Protein AF-A0A2I1HX73-F1 (afdb_monomer)

Foldseek 3Di:
DVQQLVLLVADQVDFDQWDWDDDPQAKIWIWGQPQQKIKIWIWGDDPNDTDTLAIDIFGHPPNVDRQTWGDKDDDPQQWIWTDTQFWIWIWHQDPVVSYIATLDIATDRDDPVCSVVVSVQRVDPDHDAHALVRVSGVSNLVRLLVDPVSCVRHVVRSCVNCVVVVVVVSNVSSVVD

pLDDT: mean 88.73, std 8.49, range [56.19, 97.19]

Radius of gyration: 16.31 Å; Cα contacts (8 Å, |Δi|>4): 331; chains: 1; bounding box: 46×31×43 Å

Nearest PDB structures (foldseek):
  8c7g-assembly1_A  TM=6.620E-01  e=3.215E-01  Drosophila melanogaster
  8wqr-assembly1_A  TM=3.685E-01  e=5.038E-01  Homo sapiens
  1p6p-assembly1_A  TM=3.443E-01  e=1.169E+00  Rhinella arenarum
  2qo4-assembly1_A  TM=3.501E-01  e=5.955E+00  Danio rerio
  2qo6-assembly1_A  TM=3.487E-01  e=7.047E+00  Danio rerio

Mean predicted aligned error: 5.06 Å

Structure (mmCIF, N/CA/C/O backbone):
data_AF-A0A2I1HX73-F1
#
_entry.id   AF-A0A2I1HX73-F1
#
loop_
_atom_site.group_PDB
_atom_site.id
_atom_site.type_symbol
_atom_site.label_atom_id
_atom_site.label_alt_id
_atom_site.label_comp_id
_atom_site.label_asym_id
_atom_site.label_entity_id
_atom_site.label_seq_id
_atom_site.pdbx_PDB_ins_code
_atom_site.Cartn_x
_atom_site.Cartn_y
_atom_site.Cartn_z
_atom_site.occupancy
_atom_site.B_iso_or_equiv
_atom_site.auth_seq_id
_atom_site.auth_comp_id
_atom_site.auth_asym_id
_atom_site.auth_atom_id
_atom_site.pdbx_PDB_model_num
ATOM 1 N N . MET A 1 1 ? -0.286 16.317 -0.690 1.00 56.19 1 MET A N 1
ATOM 2 C CA . MET A 1 1 ? 1.116 16.770 -0.617 1.00 56.19 1 MET A CA 1
ATOM 3 C C . MET A 1 1 ? 1.580 16.808 0.823 1.00 56.19 1 MET A C 1
ATOM 5 O O . MET A 1 1 ? 2.422 16.001 1.194 1.00 56.19 1 MET A O 1
ATOM 9 N N . ASP A 1 2 ? 0.948 17.646 1.642 1.00 71.44 2 ASP A N 1
ATOM 10 C CA . ASP A 1 2 ? 1.404 17.900 3.011 1.00 71.44 2 ASP A CA 1
ATOM 11 C C . ASP A 1 2 ? 1.396 16.642 3.884 1.00 71.44 2 ASP A C 1
ATOM 13 O O . ASP A 1 2 ? 2.390 16.360 4.544 1.00 71.44 2 ASP A O 1
ATOM 17 N N . THR A 1 3 ? 0.360 15.800 3.789 1.00 78.69 3 THR A N 1
ATOM 18 C CA . THR A 1 3 ? 0.279 14.541 4.551 1.00 78.69 3 THR A CA 1
ATOM 19 C C . THR A 1 3 ? 1.482 13.624 4.316 1.00 78.69 3 THR A C 1
ATOM 21 O O . THR A 1 3 ? 2.057 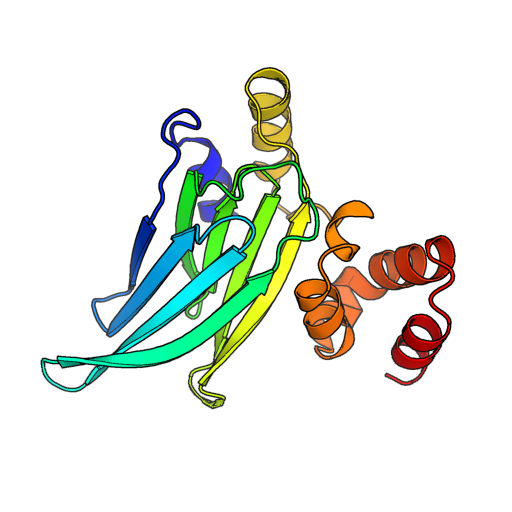13.091 5.262 1.00 78.69 3 THR A O 1
ATOM 24 N N . VAL A 1 4 ? 1.917 13.466 3.062 1.00 80.69 4 VAL A N 1
ATOM 25 C CA . VAL A 1 4 ? 3.043 12.585 2.726 1.00 80.69 4 VAL A CA 1
ATOM 26 C C . VAL A 1 4 ? 4.353 13.145 3.278 1.00 80.69 4 VAL A C 1
ATOM 28 O O . VAL A 1 4 ? 5.108 12.409 3.903 1.00 80.69 4 VAL A O 1
ATOM 31 N N . SER A 1 5 ? 4.584 14.451 3.135 1.00 82.25 5 SER A N 1
ATOM 32 C CA . SER A 1 5 ? 5.762 15.124 3.697 1.00 82.25 5 SER A CA 1
ATOM 33 C C . SER A 1 5 ? 5.798 15.042 5.233 1.00 82.25 5 SER A C 1
ATOM 35 O O . SER A 1 5 ? 6.851 14.785 5.822 1.00 82.25 5 SER A O 1
ATOM 37 N N . THR A 1 6 ? 4.644 15.156 5.904 1.00 84.75 6 THR A N 1
ATOM 38 C CA . THR A 1 6 ? 4.565 15.059 7.375 1.00 84.75 6 THR A CA 1
ATOM 39 C C . THR A 1 6 ? 4.925 13.675 7.921 1.00 84.75 6 THR A C 1
ATOM 41 O O . THR A 1 6 ? 5.456 13.584 9.027 1.00 84.75 6 THR A O 1
ATOM 44 N N . LEU A 1 7 ? 4.745 12.593 7.149 1.00 84.75 7 LEU A N 1
ATOM 45 C CA . LEU A 1 7 ? 5.207 11.257 7.560 1.00 84.75 7 LEU A CA 1
ATOM 46 C C . LEU A 1 7 ? 6.727 11.213 7.767 1.00 84.75 7 LEU A C 1
ATOM 48 O O . LEU A 1 7 ? 7.198 10.555 8.691 1.00 84.75 7 LEU A O 1
ATOM 52 N N . PHE A 1 8 ? 7.490 11.962 6.964 1.00 80.94 8 PHE A N 1
ATOM 53 C CA . PHE A 1 8 ? 8.951 12.067 7.076 1.00 80.94 8 PHE A CA 1
ATOM 54 C C . PHE A 1 8 ? 9.417 12.999 8.208 1.00 80.94 8 PHE A C 1
ATOM 56 O O . PHE A 1 8 ? 10.616 13.239 8.373 1.00 80.94 8 PHE A O 1
ATOM 63 N N . GLN A 1 9 ? 8.495 13.551 8.997 1.00 77.31 9 GLN A N 1
ATOM 64 C CA . GLN A 1 9 ? 8.822 14.234 10.250 1.00 77.31 9 GLN A CA 1
ATOM 65 C C . GLN A 1 9 ? 8.799 13.272 11.447 1.00 77.31 9 GLN A C 1
ATOM 67 O O . GLN A 1 9 ? 9.308 13.618 12.511 1.00 77.31 9 GLN A O 1
ATOM 72 N N . GLN A 1 10 ? 8.238 12.068 11.287 1.00 71.56 10 GLN A N 1
ATOM 73 C CA . GLN A 1 10 ? 8.170 11.073 12.353 1.00 71.56 10 GLN A CA 1
ATOM 74 C C . GLN A 1 10 ? 9.504 10.338 12.535 1.00 71.56 10 GLN A C 1
ATOM 76 O O . GLN A 1 10 ? 10.304 10.195 11.611 1.00 71.56 10 GLN A O 1
ATOM 81 N N . ASN A 1 11 ? 9.739 9.863 13.758 1.00 66.44 11 ASN A N 1
ATOM 82 C CA . ASN A 1 11 ? 10.956 9.146 14.109 1.00 66.44 11 ASN A CA 1
ATOM 83 C C . ASN A 1 11 ? 11.011 7.769 13.414 1.00 66.44 11 ASN A C 1
ATOM 85 O O . ASN A 1 11 ? 10.195 6.896 13.707 1.00 66.44 11 ASN A O 1
ATOM 89 N N . ILE A 1 12 ? 12.008 7.567 12.546 1.00 69.44 12 ILE A N 1
ATOM 90 C CA . ILE A 1 12 ? 12.246 6.307 11.821 1.00 69.44 12 ILE A CA 1
ATOM 91 C C . ILE A 1 12 ? 12.75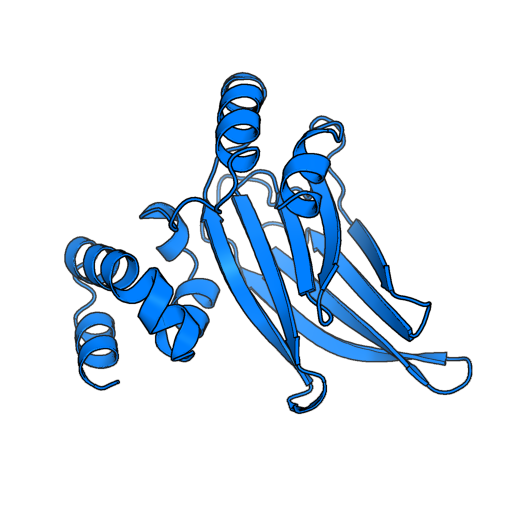2 5.155 12.694 1.00 69.44 12 ILE A C 1
ATOM 93 O O . ILE A 1 12 ? 12.686 4.009 12.267 1.00 69.44 12 ILE A O 1
ATOM 97 N N . TYR A 1 13 ? 13.245 5.435 13.903 1.00 66.00 13 TYR A N 1
ATOM 98 C CA . TYR A 1 13 ? 13.809 4.419 14.798 1.00 66.00 13 TYR A CA 1
ATOM 99 C C . TYR A 1 13 ? 12.741 3.608 15.545 1.00 66.00 13 TYR A C 1
ATOM 101 O O . TYR A 1 13 ? 13.043 2.574 16.137 1.00 66.00 13 TYR A O 1
ATOM 109 N N . GLY A 1 14 ? 11.487 4.065 15.533 1.00 69.19 14 GLY A N 1
ATOM 110 C CA . GLY A 1 14 ? 10.372 3.373 16.168 1.00 69.19 14 GLY A CA 1
ATOM 111 C C . GLY A 1 14 ? 9.640 2.470 15.186 1.00 69.19 14 GLY A C 1
ATOM 112 O O . GLY A 1 14 ? 8.541 2.826 14.764 1.00 69.19 14 GLY A O 1
ATOM 113 N N . HIS A 1 15 ? 10.221 1.322 14.831 1.00 77.50 15 HIS A N 1
ATOM 114 C CA . HIS A 1 15 ? 9.503 0.294 14.074 1.00 77.50 15 HIS A CA 1
ATOM 115 C C . HIS A 1 15 ? 8.280 -0.179 14.866 1.00 77.50 15 HIS A C 1
ATOM 117 O O . HIS A 1 15 ? 8.365 -0.515 16.051 1.00 77.50 15 HIS A O 1
ATOM 123 N N . LYS A 1 16 ? 7.119 -0.193 14.215 1.00 86.75 16 LYS A N 1
ATOM 124 C CA . LYS A 1 16 ? 5.839 -0.552 14.825 1.00 86.75 16 LYS A CA 1
ATOM 125 C C . LYS A 1 16 ? 5.320 -1.827 14.184 1.00 86.75 16 LYS A C 1
ATOM 127 O O . LYS A 1 16 ? 5.156 -1.907 12.975 1.00 86.75 16 LYS A O 1
ATOM 132 N N . LYS A 1 17 ? 4.931 -2.791 15.019 1.00 88.25 17 LYS A N 1
ATOM 133 C CA . LYS A 1 17 ? 4.212 -3.993 14.558 1.00 88.25 17 LYS A CA 1
ATOM 134 C C . LYS A 1 17 ? 2.765 -3.704 14.162 1.00 88.25 17 LYS A C 1
ATOM 136 O O . LYS A 1 17 ? 2.124 -4.503 13.488 1.00 88.25 17 LYS A O 1
ATOM 141 N N . LYS A 1 18 ? 2.218 -2.581 14.638 1.00 92.69 18 LYS A N 1
ATOM 142 C CA . LYS A 1 18 ? 0.831 -2.194 14.413 1.00 92.69 18 LYS A CA 1
ATOM 143 C C . LYS A 1 18 ? 0.677 -0.682 14.370 1.00 92.69 18 LYS A C 1
ATOM 145 O O . LYS A 1 18 ? 1.186 0.020 15.242 1.00 92.69 18 LYS A O 1
ATOM 150 N N . LEU A 1 19 ? -0.118 -0.214 13.419 1.00 93.19 19 LEU A N 1
ATOM 151 C CA . LEU A 1 19 ? -0.610 1.158 13.346 1.00 93.19 19 LEU A CA 1
ATOM 152 C C . LEU A 1 19 ? -2.140 1.170 13.371 1.00 93.19 19 LEU A C 1
ATOM 154 O O . LEU A 1 19 ? -2.806 0.179 13.050 1.00 93.19 19 LEU A O 1
ATOM 158 N N . THR A 1 20 ? -2.725 2.272 13.826 1.00 93.62 20 THR A N 1
ATOM 159 C CA . THR A 1 20 ? -4.177 2.462 13.831 1.00 93.62 20 THR A CA 1
ATOM 160 C C . THR A 1 20 ? -4.485 3.913 13.532 1.00 93.62 20 THR A C 1
ATOM 162 O O . THR A 1 20 ? -4.009 4.790 14.239 1.00 93.62 20 THR A O 1
ATOM 165 N N . GLU A 1 21 ? -5.311 4.131 12.517 1.00 91.25 21 GLU A N 1
ATOM 166 C CA . GLU A 1 21 ? -5.765 5.453 12.102 1.00 91.25 21 GLU A CA 1
ATOM 167 C C . GLU A 1 21 ? -7.288 5.461 12.040 1.00 91.25 21 GLU A C 1
ATOM 169 O O . GLU A 1 21 ? -7.907 4.450 11.694 1.00 91.25 21 GLU A O 1
ATOM 174 N N . SER A 1 22 ? -7.914 6.590 12.349 1.00 88.50 22 SER A N 1
ATOM 175 C CA . SER A 1 22 ? -9.367 6.729 12.252 1.00 88.50 22 SER A CA 1
ATOM 176 C C . SER A 1 22 ? -9.772 8.108 11.770 1.00 88.50 22 SER A C 1
ATOM 178 O O . SER A 1 22 ? -9.214 9.102 12.227 1.00 88.50 22 SER A O 1
ATOM 180 N N . ILE A 1 23 ? -10.783 8.157 10.906 1.00 83.25 23 ILE A N 1
ATOM 181 C CA . ILE A 1 23 ? -11.386 9.398 10.419 1.00 83.25 23 ILE A CA 1
ATOM 182 C C . ILE A 1 23 ? -12.769 9.559 11.037 1.00 83.25 23 ILE A C 1
ATOM 184 O O . ILE A 1 23 ? -13.582 8.631 10.994 1.00 83.25 23 ILE A O 1
ATOM 188 N N . GLU A 1 24 ? -12.993 10.708 11.682 1.00 80.62 24 GLU A N 1
ATOM 189 C CA . GLU A 1 24 ? -14.285 11.131 12.256 1.00 80.62 24 GLU A CA 1
ATOM 190 C C . GLU A 1 24 ? -14.971 10.085 13.159 1.00 80.62 24 GLU A C 1
ATOM 192 O O . GLU A 1 24 ? -16.174 10.126 13.394 1.00 80.62 24 GLU A O 1
ATOM 197 N N . ASN A 1 25 ? -14.215 9.110 13.676 1.00 76.69 25 ASN A N 1
ATOM 198 C CA . ASN A 1 25 ? -14.736 7.925 14.361 1.00 76.69 25 ASN A CA 1
ATOM 199 C C . ASN A 1 25 ? -15.738 7.077 13.544 1.00 76.69 25 ASN A C 1
ATOM 201 O O . ASN A 1 25 ? -16.458 6.267 14.134 1.00 76.69 25 ASN A O 1
ATOM 205 N N . LEU A 1 26 ? -15.766 7.208 12.213 1.00 87.19 26 LEU A N 1
ATOM 206 C CA . LEU A 1 26 ? -16.636 6.441 11.311 1.00 87.19 26 LEU A CA 1
ATOM 207 C C . LEU A 1 26 ? -15.910 5.258 10.674 1.00 87.19 26 LEU A C 1
ATOM 209 O O . LEU A 1 26 ? -16.443 4.146 10.632 1.00 87.19 26 LEU A O 1
ATOM 213 N N . ILE A 1 27 ? -14.680 5.489 10.213 1.00 91.06 27 ILE A N 1
ATOM 214 C CA . ILE A 1 27 ? -13.821 4.474 9.601 1.00 91.06 27 ILE A CA 1
ATOM 215 C C . ILE A 1 27 ? -12.516 4.394 10.380 1.00 91.06 27 ILE A C 1
ATOM 217 O O . ILE A 1 27 ? -11.958 5.401 10.814 1.00 91.06 27 ILE A O 1
ATOM 221 N N . LYS A 1 28 ? -12.039 3.167 10.569 1.00 94.00 28 LYS A N 1
ATOM 222 C CA . LYS A 1 28 ? -10.810 2.862 11.289 1.00 94.00 28 LYS A CA 1
ATOM 223 C C . LYS A 1 28 ? -9.982 1.863 10.507 1.00 94.00 28 LYS A C 1
ATOM 225 O O . LYS A 1 28 ? -10.441 0.759 10.218 1.00 94.00 28 LYS A O 1
ATOM 230 N N . TRP A 1 29 ? -8.740 2.227 10.257 1.00 96.00 29 TRP A N 1
ATOM 231 C CA . TRP A 1 29 ? -7.727 1.364 9.688 1.00 96.00 29 TRP A CA 1
ATOM 232 C C . TRP A 1 29 ? -6.892 0.746 10.796 1.00 96.00 29 TRP A C 1
ATOM 234 O O . TRP A 1 29 ? -6.494 1.419 11.746 1.00 96.00 29 TRP A O 1
ATOM 244 N N . LYS A 1 30 ? -6.606 -0.544 10.667 1.00 96.38 30 LYS A N 1
ATOM 245 C CA . LYS A 1 30 ? -5.555 -1.215 11.425 1.00 96.38 30 LYS A CA 1
ATOM 246 C C . LYS A 1 30 ? -4.575 -1.823 10.440 1.00 96.38 30 LYS A C 1
ATOM 248 O O . LYS A 1 30 ? -4.984 -2.546 9.533 1.00 96.38 30 LYS A O 1
ATOM 253 N N . ILE A 1 31 ? -3.304 -1.515 10.632 1.00 95.31 31 ILE A N 1
ATOM 254 C CA . ILE A 1 31 ? -2.209 -1.994 9.796 1.00 95.31 31 ILE A CA 1
ATOM 255 C C . ILE A 1 31 ? -1.339 -2.865 10.685 1.00 95.31 31 ILE A C 1
ATOM 257 O O . ILE A 1 31 ? -1.029 -2.463 11.808 1.00 95.31 31 ILE A O 1
ATOM 261 N N . TYR A 1 32 ? -0.968 -4.034 10.190 1.00 92.88 32 TYR A N 1
ATOM 262 C CA . TYR A 1 32 ? -0.140 -4.996 10.895 1.00 92.88 32 TYR A CA 1
ATOM 263 C C . TYR A 1 32 ? 1.049 -5.367 10.021 1.00 92.88 32 TYR A C 1
ATOM 265 O O . TYR A 1 32 ? 0.875 -5.646 8.832 1.00 92.88 32 TYR A O 1
ATOM 273 N N . ASP A 1 33 ? 2.228 -5.374 10.629 1.00 88.06 33 ASP A N 1
ATOM 274 C CA . ASP A 1 33 ? 3.382 -6.086 10.097 1.00 88.06 33 ASP A CA 1
ATOM 275 C C . ASP A 1 33 ? 3.311 -7.530 10.604 1.00 88.06 33 ASP A C 1
ATOM 277 O O . ASP A 1 33 ? 3.467 -7.797 11.798 1.00 88.06 33 ASP A O 1
ATOM 281 N N . ASP A 1 34 ? 2.999 -8.445 9.687 1.00 82.56 34 ASP A N 1
ATOM 282 C CA . ASP A 1 34 ? 2.838 -9.876 9.934 1.00 82.56 34 ASP A CA 1
ATOM 283 C C . ASP A 1 34 ? 3.969 -10.667 9.248 1.00 82.56 34 ASP A C 1
ATOM 285 O O . ASP A 1 34 ? 3.694 -11.609 8.507 1.00 82.56 34 ASP A O 1
ATOM 289 N N . HIS A 1 35 ? 5.231 -10.280 9.479 1.00 77.56 35 HIS A N 1
ATOM 290 C CA . HIS A 1 35 ? 6.443 -10.963 8.993 1.00 77.56 35 HIS A CA 1
ATOM 291 C C . HIS A 1 35 ? 6.446 -11.233 7.475 1.00 77.56 35 HIS A C 1
ATOM 293 O O . HIS A 1 35 ? 5.919 -12.233 6.987 1.00 77.56 35 HIS A O 1
ATOM 299 N N . HIS A 1 36 ? 7.102 -10.348 6.716 1.00 80.12 36 HIS A N 1
ATOM 300 C CA . HIS A 1 36 ? 7.110 -10.336 5.239 1.00 80.12 36 HIS A CA 1
ATOM 301 C C . HIS A 1 36 ? 5.732 -10.094 4.608 1.00 80.12 36 HIS A C 1
ATOM 303 O O . HIS A 1 36 ? 5.542 -10.296 3.405 1.00 80.12 36 HIS A O 1
ATOM 309 N N . LYS A 1 37 ? 4.752 -9.668 5.407 1.00 87.00 37 LYS A N 1
ATOM 310 C CA . LYS A 1 37 ? 3.403 -9.353 4.950 1.00 87.00 37 LYS A CA 1
ATOM 311 C C . LYS A 1 37 ? 2.910 -8.098 5.635 1.00 87.00 37 LYS A C 1
ATOM 313 O O . LYS A 1 37 ? 3.090 -7.931 6.838 1.00 87.00 37 LYS A O 1
ATOM 318 N N . ILE A 1 38 ? 2.211 -7.265 4.878 1.00 89.81 38 ILE A N 1
ATOM 319 C CA . ILE A 1 38 ? 1.428 -6.168 5.435 1.00 89.81 38 ILE A CA 1
ATOM 320 C C . ILE A 1 38 ? -0.033 -6.578 5.383 1.00 89.81 38 ILE A C 1
ATOM 322 O O . ILE A 1 38 ? -0.569 -6.867 4.310 1.00 89.81 38 ILE A O 1
ATOM 326 N N . ARG A 1 39 ? -0.698 -6.579 6.537 1.00 94.38 39 ARG A N 1
ATOM 327 C CA . ARG A 1 39 ? -2.143 -6.787 6.621 1.00 94.38 39 ARG A CA 1
ATOM 328 C C . ARG A 1 39 ? -2.839 -5.480 6.956 1.00 94.38 39 ARG A C 1
ATOM 330 O O . ARG A 1 39 ? -2.544 -4.828 7.954 1.00 94.38 39 ARG A O 1
ATOM 337 N N . LEU A 1 40 ? -3.818 -5.140 6.135 1.00 95.75 40 LEU A N 1
ATOM 338 C CA . LEU A 1 40 ? -4.673 -3.972 6.266 1.00 95.75 40 LEU A CA 1
ATOM 339 C C . LEU A 1 40 ? -6.073 -4.439 6.615 1.00 95.75 40 LEU A C 1
ATOM 341 O O . LEU A 1 40 ? -6.623 -5.307 5.941 1.00 95.75 40 LEU A O 1
ATOM 345 N N . GLN A 1 41 ? -6.659 -3.851 7.647 1.00 97.19 41 GLN A N 1
ATOM 346 C CA . GLN A 1 41 ? -8.040 -4.091 8.033 1.00 97.19 41 GLN A CA 1
ATOM 347 C C . GLN A 1 41 ? -8.781 -2.769 8.151 1.00 97.19 41 GLN A C 1
ATOM 349 O O . GLN A 1 41 ? -8.347 -1.873 8.876 1.00 97.19 41 GLN A O 1
ATOM 354 N N . VAL A 1 42 ? -9.928 -2.683 7.485 1.00 96.38 42 VAL A N 1
ATOM 355 C CA . VAL A 1 42 ? -10.823 -1.530 7.565 1.00 96.38 42 VAL A CA 1
ATOM 356 C C . VAL A 1 42 ? -12.050 -1.911 8.373 1.00 96.38 42 VAL A C 1
ATOM 358 O O . VAL A 1 42 ? -12.753 -2.871 8.054 1.00 96.38 42 VAL A O 1
ATOM 361 N N . PHE A 1 43 ? -12.315 -1.137 9.415 1.00 95.25 43 PHE A N 1
ATOM 362 C CA . PHE A 1 43 ? -13.491 -1.249 10.260 1.00 95.25 43 PHE A CA 1
ATOM 363 C C . PHE A 1 43 ? -14.391 -0.042 10.032 1.00 95.25 43 PHE A C 1
ATOM 365 O O . PHE A 1 43 ? -13.905 1.087 9.966 1.00 95.25 43 PHE A O 1
ATOM 372 N N . LYS A 1 44 ? -15.701 -0.274 9.995 1.00 92.81 44 LYS A N 1
ATOM 373 C CA . LYS A 1 44 ? -16.714 0.783 9.977 1.00 92.81 44 LYS A CA 1
ATOM 374 C C . LYS A 1 44 ? -17.523 0.728 11.261 1.00 92.81 44 LYS A C 1
ATOM 376 O O . LYS A 1 44 ? -17.837 -0.358 11.759 1.00 92.81 44 LYS A O 1
ATOM 381 N N . LYS A 1 45 ? -17.836 1.897 11.806 1.00 91.81 45 LYS A N 1
ATOM 382 C CA . LYS A 1 45 ? -18.719 2.016 12.959 1.00 91.81 45 LYS A CA 1
ATOM 383 C C . LYS A 1 45 ? -20.164 1.864 12.488 1.00 91.81 45 LYS A C 1
ATOM 385 O O . LYS A 1 45 ? -20.629 2.624 11.645 1.00 91.81 45 LYS A O 1
ATOM 390 N N . ILE A 1 46 ? -20.851 0.847 12.995 1.00 89.25 46 ILE A N 1
ATOM 391 C CA . ILE A 1 46 ? -22.270 0.591 12.740 1.00 89.25 46 ILE A CA 1
ATOM 392 C C . ILE A 1 46 ? -22.956 0.647 14.100 1.00 89.25 46 ILE A C 1
ATOM 394 O O . ILE A 1 46 ? -22.682 -0.180 14.971 1.00 89.25 46 ILE A O 1
ATOM 398 N N . ASN A 1 47 ? -23.814 1.651 14.290 1.00 88.75 47 ASN A N 1
ATOM 399 C CA . ASN A 1 47 ? -24.339 2.050 15.596 1.00 88.75 47 ASN A CA 1
ATOM 400 C C . ASN A 1 47 ? -23.187 2.382 16.568 1.00 88.75 47 ASN A C 1
ATOM 402 O O . ASN A 1 47 ? -22.446 3.345 16.364 1.00 88.75 47 ASN A O 1
ATOM 406 N N . THR A 1 48 ? -23.004 1.575 17.610 1.00 87.44 48 THR A N 1
ATOM 407 C CA . THR A 1 48 ? -21.944 1.723 18.617 1.00 87.44 48 THR A CA 1
ATOM 408 C C . THR A 1 48 ? -20.779 0.751 18.414 1.00 87.44 48 THR A C 1
ATOM 410 O O . THR A 1 48 ? -19.743 0.906 19.062 1.00 87.44 48 THR A O 1
ATOM 413 N N . GLU A 1 49 ? -20.895 -0.204 17.488 1.00 92.88 49 GLU A N 1
ATOM 414 C CA . GLU A 1 49 ? -19.936 -1.295 17.312 1.00 92.88 49 GLU A CA 1
ATOM 415 C C . GLU A 1 49 ? -19.052 -1.114 16.076 1.00 92.88 49 GLU A C 1
ATOM 417 O O . GLU A 1 49 ? -19.481 -0.658 15.015 1.00 92.88 49 GLU A O 1
ATOM 422 N N . TRP A 1 50 ? -17.791 -1.527 16.197 1.00 94.69 50 TRP A N 1
ATOM 423 C CA . TRP A 1 50 ? -16.859 -1.574 15.075 1.00 94.69 50 TRP A CA 1
ATOM 424 C C . TRP A 1 50 ? -16.952 -2.920 14.366 1.00 94.69 50 TRP A C 1
ATOM 426 O O . TRP A 1 50 ? -16.551 -3.936 14.932 1.00 94.69 50 TRP A O 1
ATOM 436 N N . LYS A 1 51 ? -17.392 -2.922 13.106 1.00 95.44 51 LYS A N 1
ATOM 437 C CA . LYS A 1 51 ? -17.453 -4.133 12.278 1.00 95.44 51 LYS A CA 1
ATOM 438 C C . LYS A 1 51 ? -16.338 -4.128 11.238 1.00 95.44 51 LYS A C 1
ATOM 440 O O . LYS A 1 51 ? -16.088 -3.102 10.608 1.00 95.44 51 LYS A O 1
ATOM 445 N N . LEU A 1 52 ? -15.653 -5.261 11.082 1.00 96.50 52 LEU A N 1
ATOM 446 C CA . LEU A 1 52 ? -14.659 -5.462 10.025 1.00 96.50 52 LEU A CA 1
ATOM 447 C C . LEU A 1 52 ? -15.377 -5.486 8.671 1.00 96.50 52 LEU A C 1
ATOM 449 O O . LEU A 1 52 ? -16.309 -6.265 8.493 1.00 96.50 52 LEU A O 1
ATOM 453 N N . ILE A 1 53 ? -14.950 -4.637 7.739 1.00 95.38 53 ILE A N 1
ATOM 454 C CA . ILE A 1 53 ? -15.563 -4.519 6.408 1.00 95.38 53 ILE A CA 1
ATOM 455 C C . ILE A 1 53 ? -14.668 -5.102 5.324 1.00 95.38 53 ILE A C 1
ATOM 457 O O . ILE A 1 53 ? -15.167 -5.729 4.396 1.00 95.38 53 ILE A O 1
ATOM 461 N N . SER A 1 54 ? -13.356 -4.895 5.433 1.00 96.44 54 SER A N 1
ATOM 462 C CA . SER A 1 54 ? -12.411 -5.345 4.418 1.00 96.44 54 SER A CA 1
ATOM 463 C C . SER A 1 54 ? -11.076 -5.723 5.037 1.00 96.44 54 SER A C 1
ATOM 465 O O . SER A 1 54 ? -10.661 -5.158 6.053 1.00 96.44 54 SER A O 1
ATOM 467 N N . THR A 1 55 ? -10.414 -6.696 4.420 1.00 96.88 55 THR A N 1
ATOM 468 C CA . THR A 1 55 ? -9.045 -7.096 4.741 1.00 96.88 55 THR A CA 1
ATOM 469 C C . THR A 1 55 ? -8.257 -7.219 3.448 1.00 96.88 55 THR A C 1
ATOM 471 O O . THR A 1 55 ? -8.731 -7.829 2.493 1.00 96.88 55 THR A O 1
ATOM 474 N N . ARG A 1 56 ? -7.041 -6.680 3.436 1.00 95.06 56 ARG A N 1
ATOM 475 C CA . ARG A 1 56 ? -6.055 -6.908 2.380 1.00 95.06 56 ARG A CA 1
ATOM 476 C C . ARG A 1 56 ? -4.773 -7.420 3.004 1.00 95.06 56 ARG A C 1
ATOM 478 O O . ARG A 1 56 ? -4.351 -6.924 4.044 1.00 95.06 56 ARG A O 1
ATOM 485 N N . ILE A 1 57 ? -4.175 -8.413 2.365 1.00 92.81 57 ILE A N 1
ATOM 486 C CA . ILE A 1 57 ? -2.873 -8.948 2.741 1.00 92.81 57 ILE A CA 1
ATOM 487 C C . ILE A 1 57 ? -1.968 -8.764 1.538 1.00 92.81 57 ILE A C 1
ATOM 489 O O . ILE A 1 57 ? -2.284 -9.226 0.444 1.00 92.81 57 ILE A O 1
ATOM 493 N N . GLU A 1 58 ? -0.860 -8.078 1.753 1.00 88.50 58 GLU A N 1
ATOM 494 C CA . GLU A 1 58 ? 0.145 -7.815 0.741 1.00 88.50 58 GLU A CA 1
ATOM 495 C C . GLU A 1 58 ? 1.407 -8.594 1.118 1.00 88.50 58 GLU A C 1
ATOM 497 O O . GLU A 1 58 ? 1.974 -8.377 2.190 1.00 88.50 58 GLU A O 1
ATOM 502 N N . ASN A 1 59 ? 1.821 -9.534 0.265 1.00 86.44 59 ASN A N 1
ATOM 503 C CA . ASN A 1 59 ? 3.043 -10.305 0.486 1.00 86.44 59 ASN A CA 1
ATOM 504 C C . ASN A 1 59 ? 4.228 -9.522 -0.077 1.00 86.44 59 ASN A C 1
ATOM 506 O O . ASN A 1 59 ? 4.260 -9.197 -1.265 1.00 86.44 59 ASN A O 1
ATOM 510 N N . GLN A 1 60 ? 5.211 -9.239 0.767 1.00 76.69 60 GLN A N 1
ATOM 511 C CA . GLN A 1 60 ? 6.387 -8.486 0.371 1.00 76.69 60 GLN A CA 1
ATOM 512 C C . GLN A 1 60 ? 7.337 -9.389 -0.440 1.00 76.69 60 GLN A C 1
ATOM 514 O O . GLN A 1 60 ? 7.743 -10.441 0.051 1.00 76.69 60 GLN A O 1
ATOM 519 N N . PRO A 1 61 ? 7.754 -8.992 -1.657 1.00 72.44 61 PRO A N 1
ATOM 520 C CA . PRO A 1 61 ? 8.665 -9.790 -2.483 1.00 72.44 61 PRO A CA 1
ATOM 521 C C . PRO A 1 61 ? 10.126 -9.703 -2.007 1.00 72.44 61 PRO A C 1
ATOM 523 O O . PRO A 1 61 ? 10.994 -10.416 -2.504 1.00 72.44 61 PRO A O 1
ATOM 526 N N . TYR A 1 62 ? 10.424 -8.805 -1.066 1.00 75.00 62 TYR A N 1
ATOM 527 C CA . TYR A 1 62 ? 11.777 -8.488 -0.622 1.00 75.00 62 TYR A CA 1
ATOM 528 C C . TYR A 1 62 ? 12.107 -9.282 0.655 1.00 75.00 62 TYR A C 1
ATOM 530 O O . TYR A 1 62 ? 12.096 -8.742 1.757 1.00 75.00 62 TYR A O 1
ATOM 538 N N . GLY A 1 63 ? 12.367 -10.585 0.495 1.00 61.31 63 GLY A N 1
ATOM 539 C CA . GLY A 1 63 ? 12.499 -11.571 1.583 1.00 61.31 63 GLY A CA 1
ATOM 540 C C . GLY A 1 63 ? 13.571 -11.305 2.652 1.00 61.31 63 GLY A C 1
ATOM 541 O O . GLY A 1 63 ? 13.560 -11.967 3.682 1.00 61.31 63 GLY A O 1
ATOM 542 N N . SER A 1 64 ? 14.464 -10.331 2.456 1.00 59.06 64 SER A N 1
ATOM 543 C CA . SER A 1 64 ? 15.519 -9.973 3.420 1.00 59.06 64 SER A CA 1
ATOM 544 C C . SER A 1 64 ? 15.188 -8.757 4.289 1.00 59.06 64 SER A C 1
ATOM 546 O O . SER A 1 64 ? 15.983 -8.398 5.154 1.00 59.06 64 SER A O 1
ATOM 548 N N . TYR A 1 65 ? 14.060 -8.089 4.046 1.00 61.50 65 TYR A N 1
ATOM 549 C CA . TYR A 1 65 ? 13.719 -6.838 4.716 1.00 61.50 65 TYR A CA 1
ATOM 550 C C . TYR A 1 65 ? 12.483 -7.045 5.579 1.00 61.50 65 TYR A C 1
ATOM 552 O O . TYR A 1 65 ? 11.442 -7.478 5.083 1.00 61.50 65 TYR A O 1
ATOM 560 N N . ASN A 1 66 ? 12.595 -6.724 6.866 1.00 63.19 66 ASN A N 1
ATOM 561 C CA . ASN A 1 66 ? 11.435 -6.657 7.741 1.00 63.19 66 ASN A CA 1
ATOM 562 C C . ASN A 1 66 ? 10.511 -5.568 7.193 1.00 63.19 66 ASN A C 1
ATOM 564 O O . ASN A 1 66 ? 10.965 -4.451 6.938 1.00 63.19 66 ASN A O 1
ATOM 568 N N . GLY A 1 67 ? 9.239 -5.892 6.973 1.00 64.88 67 GLY A N 1
ATOM 569 C CA . GLY A 1 67 ? 8.202 -4.979 6.485 1.00 64.88 67 GLY A CA 1
ATOM 570 C C . GLY A 1 67 ? 7.784 -3.940 7.525 1.00 64.88 67 GLY A C 1
ATOM 571 O O . GLY A 1 67 ? 6.605 -3.601 7.613 1.00 64.88 67 GLY A O 1
ATOM 572 N N . ASP A 1 68 ? 8.746 -3.465 8.317 1.00 84.25 68 ASP A N 1
ATOM 573 C CA . ASP A 1 68 ? 8.521 -2.678 9.511 1.00 84.25 68 ASP A CA 1
ATOM 574 C C . ASP A 1 68 ? 7.719 -1.422 9.174 1.00 84.25 68 ASP A C 1
ATOM 576 O O . ASP A 1 68 ? 8.088 -0.623 8.300 1.00 84.25 68 ASP A O 1
ATOM 580 N N . LEU A 1 69 ? 6.627 -1.218 9.908 1.00 89.88 69 LEU A N 1
ATOM 581 C CA . LEU A 1 69 ? 5.828 -0.010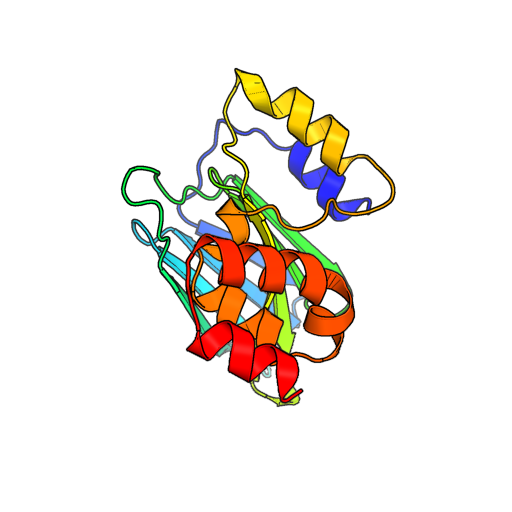 9.777 1.00 89.88 69 LEU A CA 1
ATOM 582 C C . LEU A 1 69 ? 6.532 1.130 10.508 1.00 89.88 69 LEU A C 1
ATOM 584 O O . LEU A 1 69 ? 6.898 1.002 11.676 1.00 89.88 69 LEU A O 1
ATOM 588 N N . ILE A 1 70 ? 6.676 2.268 9.841 1.00 89.81 70 ILE A N 1
ATOM 589 C CA . ILE A 1 70 ? 7.265 3.473 10.429 1.00 89.81 70 ILE A CA 1
ATOM 590 C C . ILE A 1 70 ? 6.131 4.402 10.873 1.00 89.81 70 ILE A C 1
ATOM 592 O O . ILE A 1 70 ? 5.988 4.758 12.051 1.00 89.81 70 ILE A O 1
ATOM 596 N N . ALA A 1 71 ? 5.271 4.756 9.921 1.00 91.75 71 ALA A N 1
ATOM 597 C CA . ALA A 1 71 ? 4.236 5.755 10.113 1.00 91.75 71 ALA A CA 1
ATOM 598 C C . ALA A 1 71 ? 3.040 5.509 9.192 1.00 91.75 71 ALA A C 1
ATOM 600 O O . ALA A 1 71 ? 3.171 4.925 8.118 1.00 91.75 71 ALA A O 1
ATOM 601 N N . SER A 1 72 ? 1.875 5.995 9.604 1.00 92.94 72 SER A N 1
ATOM 602 C CA . SER A 1 72 ? 0.682 6.062 8.769 1.00 92.94 72 SER A CA 1
ATOM 603 C C . SER A 1 72 ? -0.018 7.391 8.964 1.00 92.94 72 SER A C 1
ATOM 605 O O . SER A 1 72 ? 0.203 8.084 9.956 1.00 92.94 72 SER A O 1
ATOM 607 N N . SER A 1 73 ? -0.830 7.763 7.986 1.00 92.44 73 SER A N 1
ATOM 608 C CA . SER A 1 73 ? -1.726 8.901 8.103 1.00 92.44 73 SER A CA 1
ATOM 609 C C . SER A 1 73 ? -2.892 8.736 7.139 1.00 92.44 73 SER A C 1
ATOM 611 O O . SER A 1 73 ? -2.722 8.239 6.022 1.00 92.44 73 SER A O 1
ATOM 613 N N . LEU A 1 74 ? -4.077 9.149 7.577 1.00 90.25 74 LEU A N 1
ATOM 614 C CA . LEU A 1 74 ? -5.243 9.262 6.711 1.00 90.25 74 LEU A CA 1
ATOM 615 C C . LEU A 1 74 ? -5.246 10.618 6.022 1.00 90.25 74 LEU A C 1
ATOM 617 O O . LEU A 1 74 ? -4.939 11.646 6.623 1.00 90.25 74 LEU A O 1
ATOM 621 N N . PHE A 1 75 ? -5.639 10.619 4.761 1.00 82.38 75 PHE A N 1
ATOM 622 C CA . PHE A 1 75 ? -5.884 11.830 3.991 1.00 82.38 75 PHE A CA 1
ATOM 623 C C . PHE A 1 75 ? -6.923 11.499 2.933 1.00 82.38 75 PHE A C 1
ATOM 625 O O . PHE A 1 75 ? -6.904 10.384 2.453 1.00 82.38 75 PHE A O 1
ATOM 632 N N . ASN A 1 76 ? -7.798 12.450 2.598 1.00 70.75 76 ASN A N 1
ATOM 633 C CA . ASN A 1 76 ? -8.753 12.435 1.477 1.00 70.75 76 ASN A CA 1
ATOM 634 C C . ASN A 1 76 ? -9.485 11.097 1.168 1.00 70.75 76 ASN A C 1
ATOM 636 O O . ASN A 1 76 ? -8.882 10.102 0.802 1.00 70.75 76 ASN A O 1
ATOM 640 N N . ASN A 1 77 ? -10.824 11.092 1.145 1.00 73.31 77 ASN A N 1
ATOM 641 C CA . ASN A 1 77 ? -11.630 10.002 0.547 1.00 73.31 77 ASN A CA 1
ATOM 642 C C . ASN A 1 77 ? -11.339 8.570 1.054 1.00 73.31 77 ASN A C 1
ATOM 644 O O . ASN A 1 77 ? -11.412 7.618 0.283 1.00 73.31 77 ASN A O 1
ATOM 648 N N . ASN A 1 78 ? -11.068 8.399 2.351 1.00 84.06 78 ASN A N 1
ATOM 649 C CA . ASN A 1 78 ? -10.715 7.105 2.957 1.00 84.06 78 ASN A CA 1
ATOM 650 C C . ASN A 1 78 ? -9.374 6.520 2.481 1.00 84.06 78 ASN A C 1
ATOM 652 O O . ASN A 1 78 ? -9.157 5.312 2.640 1.00 84.06 78 ASN A O 1
ATOM 656 N N . ASP A 1 79 ? -8.473 7.349 1.951 1.00 91.88 79 ASP A N 1
ATOM 657 C CA . ASP A 1 79 ? -7.122 6.920 1.616 1.00 91.88 79 ASP A CA 1
ATOM 658 C C . ASP A 1 79 ? -6.231 6.902 2.860 1.00 91.88 79 ASP A C 1
ATOM 660 O O . ASP A 1 79 ? -6.349 7.716 3.784 1.00 91.88 79 ASP A O 1
ATOM 664 N N . ILE A 1 80 ? -5.308 5.947 2.876 1.00 94.31 80 ILE A N 1
ATOM 665 C CA . ILE A 1 80 ? -4.273 5.834 3.893 1.00 94.31 80 ILE A CA 1
ATOM 666 C C . ILE A 1 80 ? -2.912 5.784 3.225 1.00 94.31 80 ILE A C 1
ATOM 668 O O . ILE A 1 80 ? -2.675 4.997 2.307 1.00 94.31 80 ILE A O 1
ATOM 672 N N . VAL A 1 81 ? -2.000 6.618 3.709 1.00 94.38 81 VAL A N 1
ATOM 673 C CA . VAL A 1 81 ? -0.587 6.534 3.362 1.00 94.38 81 VAL A CA 1
ATOM 674 C C . VAL A 1 81 ? 0.133 5.796 4.477 1.00 94.38 81 VAL A C 1
ATOM 676 O O . VAL A 1 81 ? -0.107 6.036 5.661 1.00 94.38 81 VAL A O 1
ATOM 679 N N . ILE A 1 82 ? 1.012 4.882 4.087 1.00 93.69 82 ILE A N 1
ATOM 680 C CA . ILE A 1 82 ? 1.805 4.057 4.986 1.00 93.69 82 ILE A CA 1
ATOM 681 C C . ILE A 1 82 ? 3.259 4.184 4.557 1.00 93.69 82 ILE A C 1
ATOM 683 O O . ILE A 1 82 ? 3.618 3.857 3.425 1.00 93.69 82 ILE A O 1
ATOM 687 N N . LEU A 1 83 ? 4.090 4.662 5.474 1.00 92.56 83 LEU A N 1
ATOM 688 C CA . LEU A 1 83 ? 5.536 4.645 5.355 1.00 92.56 83 LEU A CA 1
ATOM 689 C C . LEU A 1 83 ? 6.062 3.380 6.035 1.00 92.56 83 LEU A C 1
ATOM 691 O O . LEU A 1 83 ? 5.809 3.139 7.218 1.00 92.56 83 LEU A O 1
ATOM 695 N N . THR A 1 84 ? 6.804 2.590 5.273 1.00 90.38 84 THR A N 1
ATOM 696 C CA . THR A 1 84 ? 7.446 1.347 5.713 1.00 90.38 84 THR A CA 1
ATOM 697 C C . THR A 1 84 ? 8.951 1.437 5.488 1.00 90.38 84 THR A C 1
ATOM 699 O O . THR A 1 84 ? 9.434 2.351 4.814 1.00 90.38 84 THR A O 1
ATOM 702 N N . SER A 1 85 ? 9.696 0.464 6.001 1.00 87.75 85 SER A N 1
ATOM 703 C CA . SER A 1 85 ? 11.133 0.305 5.734 1.00 87.75 85 SER A CA 1
ATOM 704 C C . SER A 1 85 ? 11.486 0.170 4.242 1.00 87.75 85 SER A C 1
ATOM 706 O O . SER A 1 85 ? 12.595 0.523 3.842 1.00 87.75 85 SER A O 1
ATOM 708 N N . PHE A 1 86 ? 10.567 -0.336 3.412 1.00 88.50 86 PHE A N 1
ATOM 709 C CA . PHE A 1 86 ? 10.818 -0.654 2.001 1.00 88.50 86 PHE A CA 1
ATOM 710 C C . PHE A 1 86 ? 10.067 0.245 1.017 1.00 88.50 86 PHE A C 1
ATOM 712 O O . PHE A 1 86 ? 10.202 0.088 -0.201 1.00 88.50 86 PHE A O 1
ATOM 719 N N . GLY A 1 87 ? 9.272 1.190 1.506 1.00 91.19 87 GLY A N 1
ATOM 720 C CA . GLY A 1 87 ? 8.593 2.116 0.625 1.00 91.19 87 GLY A CA 1
ATOM 721 C C . GLY A 1 87 ? 7.431 2.855 1.245 1.00 91.19 87 GLY A C 1
ATOM 722 O O . GLY A 1 87 ? 7.055 2.653 2.402 1.00 91.19 87 GLY A O 1
ATOM 723 N N . ILE A 1 88 ? 6.847 3.708 0.415 1.00 93.44 88 ILE A N 1
ATOM 724 C CA . ILE A 1 88 ? 5.617 4.422 0.715 1.00 93.44 88 ILE A CA 1
ATOM 725 C C . ILE A 1 88 ? 4.490 3.826 -0.116 1.00 93.44 88 ILE A C 1
ATOM 727 O O . ILE A 1 88 ? 4.612 3.656 -1.332 1.00 93.44 88 ILE A O 1
ATOM 731 N N . LEU A 1 89 ? 3.403 3.482 0.561 1.00 94.19 89 LEU A N 1
ATOM 732 C CA . LEU A 1 89 ? 2.232 2.855 -0.028 1.00 94.19 89 LEU A CA 1
ATOM 733 C C . LEU A 1 89 ? 1.022 3.741 0.237 1.00 94.19 89 LEU A C 1
ATOM 735 O O . LEU A 1 89 ? 0.841 4.212 1.358 1.00 94.19 89 LEU A O 1
ATOM 739 N N . ILE A 1 90 ? 0.196 3.958 -0.780 1.00 94.81 90 ILE A N 1
ATOM 740 C CA . ILE A 1 90 ? -1.083 4.655 -0.643 1.00 94.81 90 ILE A CA 1
ATOM 741 C C . ILE A 1 90 ? -2.185 3.685 -1.021 1.00 94.81 90 ILE A C 1
ATOM 743 O O . ILE A 1 90 ? -2.284 3.261 -2.175 1.00 94.81 90 ILE A O 1
ATOM 747 N N . TYR A 1 91 ? -3.019 3.358 -0.046 1.00 94.94 91 TYR A N 1
ATOM 748 C CA . TYR A 1 91 ? -4.177 2.505 -0.234 1.00 94.94 91 TYR A CA 1
ATOM 749 C C . TYR A 1 91 ? -5.453 3.325 -0.205 1.00 94.94 91 TYR A C 1
AT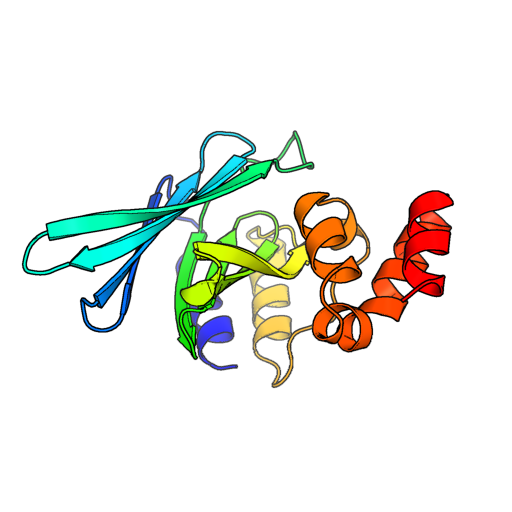OM 751 O O . TYR A 1 91 ? -5.561 4.281 0.556 1.00 94.94 91 TYR A O 1
ATOM 759 N N . THR A 1 92 ? -6.437 2.878 -0.972 1.00 93.56 92 THR A N 1
ATOM 760 C CA . THR A 1 92 ? -7.785 3.437 -0.983 1.00 93.56 92 THR A CA 1
ATOM 761 C C . THR A 1 92 ? -8.772 2.358 -0.604 1.00 93.56 92 THR A C 1
ATOM 763 O O . THR A 1 92 ? -8.710 1.229 -1.101 1.00 93.56 92 THR A O 1
ATOM 766 N N . PHE A 1 93 ? -9.708 2.705 0.272 1.00 93.81 93 PHE A N 1
ATOM 767 C CA . PHE A 1 93 ? -10.835 1.845 0.589 1.00 93.81 93 PHE A CA 1
ATOM 768 C C . PHE A 1 93 ? -12.078 2.269 -0.192 1.00 93.81 93 PHE A C 1
ATOM 770 O O . PHE A 1 93 ? -12.578 3.382 -0.045 1.00 93.81 93 PHE A O 1
ATOM 777 N N . SER A 1 94 ? -12.610 1.347 -0.996 1.00 91.75 94 SER A N 1
ATOM 778 C CA . SER A 1 94 ? -13.903 1.509 -1.656 1.00 91.75 94 SER A CA 1
ATOM 779 C C . SER A 1 94 ? -15.003 0.923 -0.781 1.00 91.75 94 SER A C 1
ATOM 781 O O . SER A 1 94 ? -15.091 -0.295 -0.618 1.00 91.75 94 SER A O 1
ATOM 783 N N . GLU A 1 95 ? -15.880 1.779 -0.257 1.00 88.75 95 GLU A N 1
ATOM 784 C CA . GLU A 1 95 ? -17.055 1.333 0.502 1.00 88.75 95 GLU A CA 1
ATOM 785 C C . GLU A 1 95 ? -18.020 0.506 -0.351 1.00 88.75 95 GLU A C 1
ATOM 787 O O . GLU A 1 95 ? -18.527 -0.513 0.117 1.00 88.75 95 GLU A O 1
ATOM 792 N N . ASN A 1 96 ? -18.216 0.904 -1.612 1.00 88.69 96 ASN A N 1
ATOM 793 C CA . ASN A 1 96 ? -19.132 0.240 -2.543 1.00 88.69 96 ASN A CA 1
ATOM 794 C C . ASN A 1 96 ? -18.702 -1.203 -2.816 1.00 88.69 96 ASN A C 1
ATOM 796 O O . ASN A 1 96 ? -19.505 -2.127 -2.711 1.00 88.69 96 ASN A O 1
ATOM 800 N N . ASN A 1 97 ? -17.413 -1.394 -3.106 1.00 89.25 97 ASN A N 1
ATOM 801 C CA . ASN A 1 97 ? -16.860 -2.705 -3.440 1.00 89.25 97 ASN A CA 1
ATOM 802 C C . ASN A 1 97 ? -16.365 -3.469 -2.204 1.00 89.25 97 ASN A C 1
ATOM 804 O O . ASN A 1 97 ? -15.943 -4.618 -2.320 1.00 89.25 97 ASN A O 1
ATOM 808 N N . LYS A 1 98 ? -16.385 -2.832 -1.023 1.00 92.88 98 LYS A N 1
ATOM 809 C CA . LYS A 1 98 ? -15.806 -3.336 0.235 1.00 92.88 98 LYS A CA 1
ATOM 810 C C . LYS A 1 98 ? -14.373 -3.851 0.051 1.00 92.88 98 LYS A C 1
ATOM 812 O O . LYS A 1 98 ? -13.963 -4.838 0.664 1.00 92.88 98 LYS A O 1
ATOM 817 N N . SER A 1 99 ? -13.600 -3.170 -0.788 1.00 93.44 99 SER A N 1
ATOM 818 C CA . SER A 1 99 ? -12.271 -3.596 -1.222 1.00 93.44 99 SER A CA 1
ATOM 819 C C . SER A 1 99 ? -11.222 -2.535 -0.918 1.00 93.44 99 SER A C 1
ATOM 821 O O . SER A 1 99 ? -11.515 -1.339 -0.911 1.00 93.44 99 SER A O 1
ATOM 823 N N . ILE A 1 100 ? -9.985 -2.978 -0.713 1.00 95.38 100 ILE A N 1
ATOM 824 C CA . ILE A 1 100 ? -8.820 -2.111 -0.535 1.00 95.38 100 ILE A CA 1
ATOM 825 C C . ILE A 1 100 ? -7.941 -2.251 -1.778 1.00 95.38 100 ILE A C 1
ATOM 827 O O . ILE A 1 100 ? -7.488 -3.360 -2.074 1.00 95.38 100 ILE A O 1
ATOM 831 N N . SER A 1 101 ? -7.683 -1.153 -2.485 1.00 93.38 101 SER A N 1
ATOM 832 C CA . SER A 1 101 ? -6.763 -1.101 -3.628 1.00 93.38 101 SER A CA 1
ATOM 833 C C . SER A 1 101 ? -5.482 -0.363 -3.255 1.00 93.38 101 SER A C 1
ATOM 835 O O . SER A 1 101 ? -5.524 0.622 -2.519 1.00 93.38 101 SER A O 1
ATOM 837 N N . LEU A 1 102 ? -4.338 -0.828 -3.752 1.00 94.44 102 LEU A N 1
ATOM 838 C CA . LEU A 1 102 ? -3.090 -0.078 -3.714 1.00 94.44 102 LEU A CA 1
ATOM 839 C C . LEU A 1 102 ? -3.102 0.873 -4.908 1.00 94.44 102 LEU A C 1
ATOM 841 O O . LEU A 1 102 ? -3.135 0.434 -6.053 1.00 94.44 102 LEU A O 1
ATOM 845 N N . ASN A 1 103 ? -3.118 2.174 -4.639 1.00 93.38 103 ASN A N 1
ATOM 846 C CA . ASN A 1 103 ? -3.227 3.209 -5.667 1.00 93.38 103 ASN A CA 1
ATOM 847 C C . ASN A 1 103 ? -1.879 3.821 -6.038 1.00 93.38 103 ASN A C 1
ATOM 849 O O . ASN A 1 103 ? -1.739 4.390 -7.119 1.00 93.38 103 ASN A O 1
ATOM 853 N N . TYR A 1 104 ? -0.893 3.705 -5.155 1.00 94.50 104 TYR A N 1
ATOM 854 C CA . TYR A 1 104 ? 0.464 4.148 -5.418 1.00 94.50 104 TYR A CA 1
ATOM 855 C C . TYR A 1 104 ? 1.452 3.387 -4.544 1.00 94.50 104 TYR A C 1
ATOM 857 O O . TYR A 1 104 ? 1.226 3.208 -3.345 1.00 94.50 104 TYR A O 1
ATOM 865 N N . PHE A 1 105 ? 2.568 2.987 -5.143 1.00 95.19 105 PHE A N 1
ATOM 866 C CA . PHE A 1 105 ? 3.695 2.404 -4.437 1.00 95.19 105 PHE A CA 1
ATOM 867 C C . PHE A 1 105 ? 5.003 2.943 -5.004 1.00 95.19 105 PHE A C 1
ATOM 869 O O . PHE A 1 105 ? 5.247 2.867 -6.208 1.00 95.19 105 PHE A O 1
ATOM 876 N N . TYR A 1 106 ? 5.852 3.452 -4.116 1.00 95.31 106 TYR A N 1
ATOM 877 C CA . TYR A 1 106 ? 7.234 3.778 -4.429 1.00 95.31 106 TYR A CA 1
ATOM 878 C C . TYR A 1 106 ? 8.155 3.015 -3.490 1.00 95.31 106 TYR A C 1
ATOM 880 O O . TYR A 1 106 ? 8.191 3.267 -2.281 1.00 95.31 106 TYR A O 1
ATOM 888 N N . PHE A 1 107 ? 8.897 2.074 -4.065 1.00 93.12 107 PHE A N 1
ATOM 889 C CA . PHE A 1 107 ? 9.907 1.310 -3.358 1.00 93.12 107 PHE A CA 1
ATOM 890 C C . PHE A 1 107 ? 11.089 2.209 -2.995 1.00 93.12 107 PHE A C 1
ATOM 892 O O . PHE A 1 107 ? 11.698 2.840 -3.855 1.00 93.12 107 PHE A O 1
ATOM 899 N N . MET A 1 108 ? 11.453 2.235 -1.725 1.00 91.06 108 MET A N 1
ATOM 900 C CA . MET A 1 108 ? 12.655 2.904 -1.241 1.00 91.06 108 MET A CA 1
ATOM 901 C C . MET A 1 108 ? 13.148 2.193 -0.002 1.00 91.06 108 MET A C 1
ATOM 903 O O . MET A 1 108 ? 12.361 1.851 0.872 1.00 91.06 108 MET A O 1
ATOM 907 N N . TYR A 1 109 ? 14.457 2.014 0.104 1.00 87.62 109 TYR A N 1
ATOM 908 C CA . TYR A 1 109 ? 15.021 1.470 1.324 1.00 87.62 109 TYR A CA 1
ATOM 909 C C . TYR A 1 109 ? 15.262 2.600 2.322 1.00 87.62 109 TYR A C 1
ATOM 911 O O . TYR A 1 109 ? 16.222 3.367 2.193 1.00 87.62 109 TYR A O 1
ATOM 919 N N . VAL A 1 110 ? 14.363 2.719 3.295 1.00 82.38 110 VAL A N 1
ATOM 920 C CA . VAL A 1 110 ? 14.426 3.750 4.326 1.00 82.38 110 VAL A CA 1
ATOM 921 C C . VAL A 1 110 ? 15.400 3.299 5.409 1.00 82.38 110 VAL A C 1
ATOM 923 O O . VAL A 1 110 ? 15.111 2.415 6.208 1.00 82.38 110 VAL A O 1
ATOM 926 N N . ASN A 1 111 ? 16.570 3.929 5.430 1.00 81.38 111 ASN A N 1
ATOM 927 C CA . ASN A 1 111 ? 17.581 3.772 6.469 1.00 81.38 111 ASN A CA 1
ATOM 928 C C . ASN A 1 111 ? 18.145 5.147 6.856 1.00 81.38 111 ASN A C 1
ATOM 930 O O . ASN A 1 111 ? 17.809 6.158 6.238 1.00 81.38 111 ASN A O 1
ATOM 934 N N . TYR A 1 112 ? 19.031 5.178 7.851 1.00 79.19 112 TYR A N 1
ATOM 935 C CA . TYR A 1 112 ? 19.646 6.416 8.336 1.00 79.19 112 TYR A CA 1
ATOM 936 C C . TYR A 1 112 ? 20.304 7.256 7.228 1.00 79.19 112 TYR A C 1
ATOM 938 O O . TYR A 1 112 ? 20.119 8.469 7.181 1.00 79.19 112 TYR A O 1
ATOM 946 N N . TYR A 1 113 ? 21.032 6.610 6.318 1.00 83.00 113 TYR A N 1
ATOM 947 C CA . TYR A 1 113 ? 21.817 7.285 5.286 1.00 83.00 113 TYR A CA 1
ATOM 948 C C . TYR A 1 113 ? 20.947 7.917 4.197 1.00 83.00 113 TYR A C 1
ATOM 950 O O . TYR A 1 113 ? 21.272 8.988 3.693 1.00 83.00 113 TYR A O 1
ATOM 958 N N . ASN A 1 114 ? 19.826 7.278 3.858 1.00 86.44 114 ASN A N 1
ATOM 959 C CA . ASN A 1 114 ? 18.996 7.682 2.723 1.00 86.44 114 ASN A CA 1
ATOM 960 C C . ASN A 1 114 ? 17.721 8.435 3.140 1.00 86.44 114 ASN A C 1
ATOM 962 O O . ASN A 1 114 ? 17.002 8.948 2.282 1.00 86.44 114 ASN A O 1
ATOM 966 N N . PHE A 1 115 ? 17.411 8.520 4.439 1.00 85.19 115 PHE A N 1
ATOM 967 C CA . PHE A 1 115 ? 16.171 9.137 4.918 1.00 85.19 115 PHE A CA 1
ATOM 968 C C . PHE A 1 115 ? 16.049 10.619 4.545 1.00 85.19 115 PHE A C 1
ATOM 970 O O . PHE A 1 115 ? 14.984 11.049 4.105 1.00 85.19 115 PHE A O 1
ATOM 977 N N . SER A 1 116 ? 17.129 11.395 4.681 1.00 87.69 116 SER A N 1
ATOM 978 C CA . SER A 1 116 ? 17.150 12.817 4.309 1.00 87.69 116 SER A CA 1
ATOM 979 C C . SER A 1 116 ? 16.872 13.019 2.818 1.00 87.69 116 SER A C 1
ATOM 981 O O . SER A 1 116 ? 16.073 13.878 2.454 1.00 87.69 116 SER A O 1
ATOM 983 N N . HIS A 1 117 ? 17.460 12.173 1.971 1.00 90.50 117 HIS A N 1
ATOM 984 C CA . HIS A 1 117 ? 17.239 12.185 0.529 1.00 90.50 117 HIS A CA 1
ATOM 985 C C . HIS A 1 117 ? 15.773 11.901 0.172 1.00 90.50 117 HIS A C 1
ATOM 987 O O . HIS A 1 117 ? 15.162 12.642 -0.598 1.00 90.50 117 HIS A O 1
ATOM 993 N N . TYR A 1 118 ? 15.160 10.875 0.772 1.00 91.00 118 TYR A N 1
ATOM 994 C CA . TYR A 1 118 ? 13.744 10.592 0.523 1.00 91.00 118 TYR A CA 1
ATOM 995 C C . TYR A 1 118 ? 12.824 11.673 1.087 1.00 91.00 118 TYR A C 1
ATOM 997 O O . TYR A 1 118 ? 11.857 12.050 0.429 1.00 91.00 118 TYR A O 1
ATOM 1005 N N . LYS A 1 119 ? 13.153 12.246 2.248 1.00 89.81 119 LYS A N 1
ATOM 1006 C CA . LYS A 1 119 ? 12.426 13.396 2.792 1.00 89.81 119 LYS A CA 1
ATOM 1007 C C . LYS A 1 119 ? 12.405 14.572 1.812 1.00 89.81 119 LYS A C 1
ATOM 1009 O O . LYS A 1 119 ? 11.371 15.216 1.673 1.00 89.81 119 LYS A O 1
ATOM 1014 N N . GLU A 1 120 ? 13.508 14.834 1.114 1.00 90.69 120 GLU A N 1
ATOM 1015 C CA . GLU A 1 120 ? 13.575 15.863 0.071 1.00 90.69 120 GLU A CA 1
ATOM 1016 C C . GLU A 1 120 ? 12.762 15.490 -1.179 1.00 90.69 120 GLU A C 1
ATOM 1018 O O . GLU A 1 120 ? 12.047 16.322 -1.731 1.00 90.69 120 GLU A O 1
ATOM 1023 N N . ILE A 1 121 ? 12.812 14.233 -1.627 1.00 91.94 121 ILE A N 1
ATOM 1024 C CA . ILE A 1 121 ? 12.006 13.778 -2.773 1.00 91.94 121 ILE A CA 1
ATOM 1025 C C . ILE A 1 121 ? 10.509 13.970 -2.498 1.00 91.94 121 ILE A C 1
ATOM 1027 O O . ILE A 1 121 ? 9.787 14.477 -3.355 1.00 91.94 121 ILE A O 1
ATOM 1031 N N . PHE A 1 122 ? 10.051 13.585 -1.305 1.00 90.88 122 PHE A N 1
ATOM 1032 C CA . PHE A 1 122 ? 8.640 13.610 -0.918 1.00 90.88 122 PHE A CA 1
ATOM 1033 C C . PHE A 1 122 ? 8.161 14.956 -0.354 1.00 90.88 122 PHE A C 1
ATOM 1035 O O . PHE A 1 122 ? 6.977 15.096 -0.040 1.00 90.88 122 PHE A O 1
ATOM 1042 N N . SER A 1 123 ? 9.039 15.960 -0.258 1.00 88.75 123 SER A N 1
ATOM 1043 C CA . SER A 1 123 ? 8.646 17.341 0.050 1.00 88.75 123 SER A CA 1
ATOM 1044 C C . SER A 1 123 ? 8.208 18.132 -1.193 1.00 88.75 123 SER A C 1
ATOM 1046 O O . SER A 1 123 ? 7.581 19.182 -1.057 1.00 88.75 123 SER A O 1
ATOM 1048 N N . LYS A 1 124 ? 8.489 17.630 -2.405 1.00 89.25 124 LYS A N 1
ATOM 1049 C CA . LYS A 1 124 ? 8.115 18.253 -3.690 1.00 89.25 124 LYS A CA 1
ATOM 1050 C C . LYS A 1 124 ? 6.636 18.101 -3.9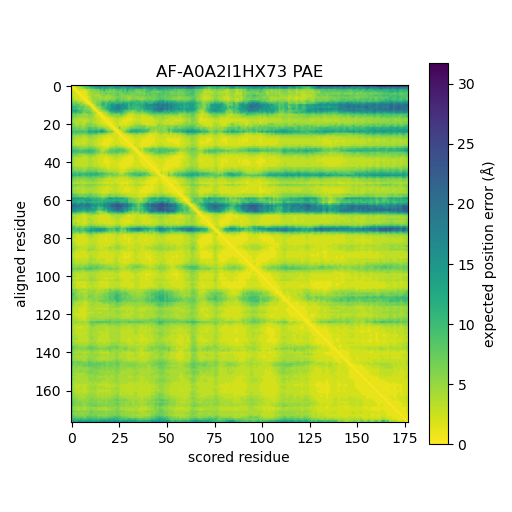85 1.00 89.25 124 LYS A C 1
ATOM 1052 O O . LYS A 1 124 ? 6.118 17.025 -3.751 1.00 89.25 124 LYS A O 1
ATOM 1057 N N . SER A 1 125 ? 6.015 19.104 -4.621 1.00 85.00 125 SER A N 1
ATOM 1058 C CA . SER A 1 125 ? 4.568 19.225 -4.928 1.00 85.00 125 SER A CA 1
ATOM 1059 C C . SER A 1 125 ? 3.891 18.034 -5.628 1.00 85.00 125 SER A C 1
ATOM 1061 O O . SER A 1 125 ? 2.661 17.978 -5.690 1.00 85.00 125 SER A O 1
ATOM 1063 N N . THR A 1 126 ? 4.661 17.079 -6.143 1.00 89.75 126 THR A N 1
ATOM 1064 C CA . THR A 1 126 ? 4.168 15.883 -6.825 1.00 89.75 126 THR A CA 1
ATOM 1065 C C . T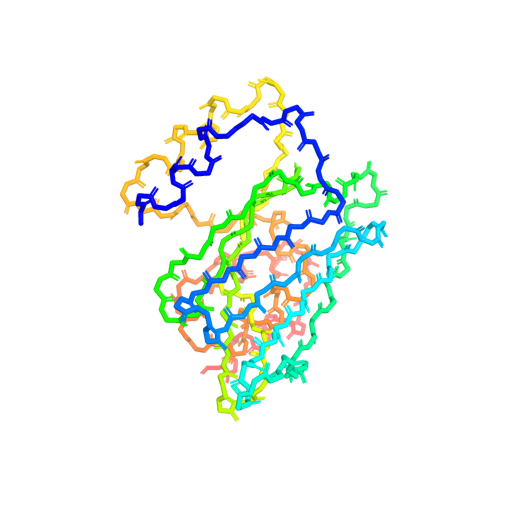HR A 1 126 ? 4.881 14.645 -6.296 1.00 89.75 126 THR A C 1
ATOM 1067 O O . THR A 1 126 ? 6.065 14.686 -5.964 1.00 89.75 126 THR A O 1
ATOM 1070 N N . LEU A 1 127 ? 4.149 13.531 -6.217 1.00 91.38 127 LEU A N 1
ATOM 1071 C CA . LEU A 1 127 ? 4.744 12.245 -5.867 1.00 91.38 127 LEU A CA 1
ATOM 1072 C C . LEU A 1 127 ? 5.674 11.780 -6.997 1.00 91.38 127 LEU A C 1
ATOM 1074 O O . LEU A 1 127 ? 5.303 11.919 -8.167 1.00 91.38 127 LEU A O 1
ATOM 1078 N N . PRO A 1 128 ? 6.849 11.208 -6.679 1.00 94.06 128 PRO A N 1
ATOM 1079 C CA . PRO A 1 128 ? 7.712 10.622 -7.694 1.00 94.06 128 PRO A CA 1
ATOM 1080 C C . PRO A 1 128 ? 7.005 9.453 -8.388 1.00 94.06 128 PRO A C 1
ATOM 1082 O O . PRO A 1 128 ? 6.162 8.782 -7.802 1.00 94.06 128 PRO A O 1
ATOM 1085 N N . LEU A 1 129 ? 7.360 9.175 -9.638 1.00 95.62 129 LEU A N 1
ATOM 1086 C CA . LEU A 1 129 ? 6.811 8.020 -10.347 1.00 95.62 129 LEU A CA 1
ATOM 1087 C C . LEU A 1 129 ? 7.313 6.707 -9.715 1.00 95.62 129 LEU A C 1
ATOM 1089 O O . LEU A 1 129 ? 8.470 6.652 -9.280 1.00 95.62 129 LEU A O 1
ATOM 1093 N N . PRO A 1 130 ? 6.482 5.646 -9.664 1.00 96.31 130 PRO A N 1
ATOM 1094 C CA . PRO A 1 130 ? 6.907 4.326 -9.213 1.00 96.31 130 PRO A CA 1
ATOM 1095 C C . PRO A 1 130 ? 8.161 3.860 -9.957 1.00 96.31 130 PRO A C 1
ATOM 1097 O O . PRO A 1 130 ? 8.210 3.847 -11.185 1.00 96.31 130 PRO A O 1
ATOM 1100 N N . ASN A 1 131 ? 9.192 3.461 -9.216 1.00 95.31 131 ASN A N 1
ATOM 1101 C CA . ASN A 1 131 ? 10.420 2.947 -9.822 1.00 95.31 131 ASN A CA 1
ATOM 1102 C C . ASN A 1 131 ? 10.300 1.453 -10.175 1.00 95.31 131 ASN A C 1
ATOM 1104 O O . ASN A 1 131 ? 9.393 0.759 -9.721 1.00 95.31 131 ASN A O 1
ATOM 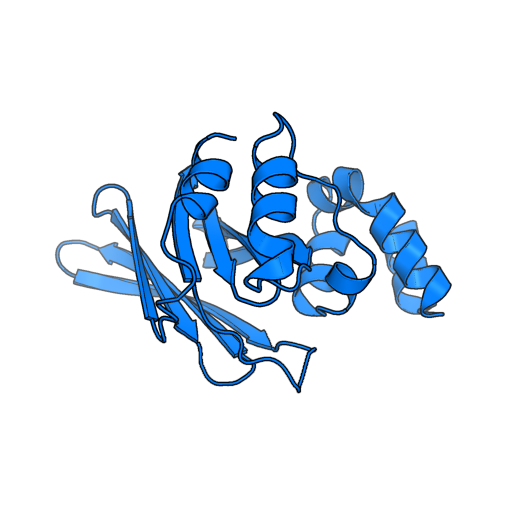1108 N N . TYR A 1 132 ? 11.268 0.935 -10.935 1.00 94.81 132 TYR A N 1
ATOM 1109 C CA . TYR A 1 132 ? 11.308 -0.468 -11.374 1.00 94.81 132 TYR A CA 1
ATOM 1110 C C . TYR A 1 132 ? 11.112 -1.477 -10.225 1.00 94.81 132 TYR A C 1
ATOM 1112 O O . TYR A 1 132 ? 10.346 -2.428 -10.364 1.00 94.81 132 TYR A O 1
ATOM 1120 N N . SER A 1 133 ? 11.739 -1.250 -9.065 1.00 92.94 133 SER A N 1
ATOM 1121 C CA . SER A 1 133 ? 11.593 -2.144 -7.912 1.00 92.94 133 SER A CA 1
ATOM 1122 C C . SER A 1 133 ? 10.177 -2.146 -7.346 1.00 92.94 133 SER A C 1
ATOM 1124 O O . SER A 1 133 ? 9.762 -3.171 -6.816 1.00 92.94 133 SER A O 1
ATOM 1126 N N . SER A 1 134 ? 9.420 -1.058 -7.501 1.00 94.75 134 SER A N 1
ATOM 1127 C CA . SER A 1 134 ? 8.030 -0.950 -7.037 1.00 94.75 134 SER A CA 1
ATOM 1128 C C . SER A 1 134 ? 7.135 -1.993 -7.714 1.00 94.75 134 SER A C 1
ATOM 1130 O O . SER A 1 134 ? 6.319 -2.644 -7.069 1.00 94.75 134 SER A O 1
ATOM 1132 N N . PHE A 1 135 ? 7.348 -2.254 -9.003 1.00 95.19 135 PHE A N 1
ATOM 1133 C CA . PHE A 1 135 ? 6.572 -3.240 -9.764 1.00 95.19 135 PHE A CA 1
ATOM 1134 C C . PHE A 1 135 ? 6.954 -4.700 -9.484 1.00 95.19 135 PHE A C 1
ATOM 1136 O O . PHE A 1 135 ? 6.299 -5.615 -9.978 1.00 95.19 135 PHE A O 1
ATOM 1143 N N . LYS A 1 136 ? 7.953 -4.957 -8.629 1.00 92.81 136 LYS A N 1
ATOM 1144 C CA . LYS A 1 136 ? 8.193 -6.311 -8.103 1.00 92.81 136 LYS A CA 1
ATOM 1145 C C . LYS A 1 136 ? 7.102 -6.761 -7.127 1.00 92.81 136 LYS A C 1
ATOM 1147 O O . LYS A 1 136 ? 6.989 -7.954 -6.859 1.00 92.81 136 LYS A O 1
ATOM 1152 N N . LEU A 1 137 ? 6.297 -5.833 -6.603 1.00 91.06 137 LEU A N 1
ATOM 1153 C CA . LEU A 1 137 ? 5.147 -6.144 -5.762 1.00 91.06 137 LEU A CA 1
ATOM 1154 C C . LEU A 1 137 ? 3.957 -6.583 -6.629 1.00 91.06 137 LEU A C 1
ATOM 1156 O O . LEU A 1 137 ? 3.349 -5.773 -7.328 1.00 91.06 137 LEU A O 1
ATOM 1160 N N . ASN A 1 138 ? 3.605 -7.869 -6.575 1.00 88.88 138 ASN A N 1
ATOM 1161 C CA . ASN A 1 138 ? 2.560 -8.435 -7.437 1.00 88.88 138 ASN A CA 1
ATOM 1162 C C . ASN A 1 138 ? 1.183 -7.786 -7.222 1.00 88.88 138 ASN A C 1
ATOM 1164 O O . ASN A 1 138 ? 0.482 -7.530 -8.203 1.00 88.88 138 ASN A O 1
ATOM 1168 N N . GLY A 1 139 ? 0.801 -7.480 -5.974 1.00 87.94 139 GLY A N 1
ATOM 1169 C CA . GLY A 1 139 ? -0.466 -6.797 -5.697 1.00 87.94 139 GLY A CA 1
ATOM 1170 C C . GLY A 1 139 ? -0.518 -5.394 -6.299 1.00 87.94 139 GLY A C 1
ATOM 1171 O O . GLY A 1 139 ? -1.563 -4.986 -6.799 1.00 87.94 139 GLY A O 1
ATOM 1172 N N . TRP A 1 140 ? 0.622 -4.693 -6.359 1.00 92.69 140 TRP A N 1
ATOM 1173 C CA . TRP A 1 140 ? 0.719 -3.400 -7.039 1.00 92.69 140 TRP A CA 1
ATOM 1174 C C . TRP A 1 140 ? 0.522 -3.522 -8.551 1.00 92.69 140 TRP A C 1
ATOM 1176 O O . TRP A 1 140 ? -0.275 -2.784 -9.122 1.00 92.69 140 TRP A O 1
ATOM 1186 N N . VAL A 1 141 ? 1.192 -4.476 -9.204 1.00 92.31 141 VAL A N 1
ATOM 1187 C CA . VAL A 1 141 ? 1.034 -4.714 -10.652 1.00 92.31 141 VAL A CA 1
ATOM 1188 C C . VAL A 1 141 ? -0.419 -5.030 -11.009 1.00 92.31 141 VAL A C 1
ATOM 1190 O O . VAL A 1 141 ? -0.930 -4.523 -12.009 1.00 92.31 141 VAL A O 1
ATOM 1193 N N . LEU A 1 142 ? -1.094 -5.843 -10.189 1.00 92.31 142 LEU A N 1
ATOM 1194 C CA . LEU A 1 142 ? -2.489 -6.219 -10.410 1.00 92.31 142 LEU A CA 1
ATOM 1195 C C . LEU A 1 142 ? -3.435 -5.014 -10.316 1.00 92.31 142 LEU A C 1
ATOM 1197 O O . LEU A 1 142 ? -4.309 -4.863 -11.171 1.00 92.31 142 LEU A O 1
ATOM 1201 N N . ASP A 1 143 ? -3.256 -4.157 -9.310 1.00 92.94 143 ASP A N 1
ATOM 1202 C CA . ASP A 1 143 ? -4.077 -2.954 -9.154 1.00 92.94 143 ASP A CA 1
ATOM 1203 C C . ASP A 1 143 ? -3.781 -1.921 -10.247 1.00 92.94 143 ASP A C 1
ATOM 1205 O O . ASP A 1 143 ? -4.707 -1.360 -10.839 1.00 92.94 143 ASP A O 1
ATOM 1209 N N . ALA A 1 144 ? -2.501 -1.710 -10.567 1.00 91.75 144 ALA A N 1
ATOM 1210 C CA . ALA A 1 144 ? -2.073 -0.745 -11.571 1.00 91.75 144 ALA A CA 1
ATOM 1211 C C . ALA A 1 144 ? -2.612 -1.082 -12.970 1.00 91.75 144 ALA A C 1
ATOM 1213 O O . ALA A 1 144 ? -3.091 -0.185 -13.661 1.00 91.75 144 ALA A O 1
ATOM 1214 N N . LYS A 1 145 ? -2.593 -2.363 -13.375 1.00 92.38 145 LYS A N 1
ATOM 1215 C CA . LYS A 1 145 ? -3.077 -2.779 -14.705 1.00 92.38 145 LYS A CA 1
ATOM 1216 C C . LYS A 1 145 ? -4.602 -2.779 -14.838 1.00 92.38 145 LYS A C 1
ATOM 1218 O O . LYS A 1 145 ? -5.134 -2.588 -15.929 1.00 92.38 145 LYS A O 1
ATOM 1223 N N . ASN A 1 146 ? -5.323 -3.029 -13.744 1.00 90.81 146 ASN A N 1
ATOM 1224 C CA . ASN A 1 146 ? -6.782 -3.156 -13.775 1.00 90.81 146 ASN A CA 1
ATOM 1225 C C . ASN A 1 146 ? -7.512 -1.831 -13.536 1.00 90.81 146 ASN A C 1
ATOM 1227 O O . ASN A 1 146 ? -8.695 -1.721 -13.861 1.00 90.81 146 ASN A O 1
ATOM 1231 N N . ASN A 1 147 ? -6.825 -0.820 -13.007 1.00 89.88 147 ASN A N 1
ATOM 1232 C CA . ASN A 1 147 ? -7.376 0.511 -12.819 1.00 89.88 147 ASN A CA 1
ATOM 1233 C C . ASN A 1 147 ? -6.962 1.437 -13.975 1.00 89.88 147 ASN A C 1
ATOM 1235 O O . ASN A 1 147 ? -5.792 1.780 -14.116 1.00 89.88 147 ASN A O 1
ATOM 1239 N N . LYS A 1 148 ? -7.935 1.909 -14.767 1.00 89.56 148 LYS A N 1
ATOM 1240 C CA . LYS A 1 148 ? -7.684 2.803 -15.914 1.00 89.56 148 LYS A CA 1
ATOM 1241 C C . LYS A 1 148 ? -6.942 4.089 -15.527 1.00 89.56 148 LYS A C 1
ATOM 1243 O O . LYS A 1 148 ? -6.085 4.542 -16.274 1.00 89.56 148 LYS A O 1
ATOM 1248 N N . SER A 1 149 ? -7.246 4.672 -14.366 1.00 89.94 149 SER A N 1
ATOM 1249 C CA . SER A 1 149 ? -6.564 5.880 -13.878 1.00 89.94 149 SER A CA 1
ATOM 1250 C C . SER A 1 149 ? -5.110 5.589 -13.509 1.00 89.94 149 SER A C 1
ATOM 1252 O O . SER A 1 149 ? -4.219 6.348 -13.885 1.00 89.94 149 SER A O 1
ATOM 1254 N N . SER A 1 150 ? -4.850 4.464 -12.836 1.00 90.75 150 SER A N 1
ATOM 1255 C CA . SER A 1 150 ? -3.486 4.021 -12.535 1.00 90.75 150 SER A CA 1
ATOM 1256 C C . SER A 1 150 ? -2.698 3.718 -13.806 1.00 90.75 150 SER A C 1
ATOM 1258 O O . SER A 1 150 ? -1.551 4.137 -13.908 1.00 90.75 150 SER A O 1
ATOM 1260 N N . LEU A 1 151 ? -3.310 3.066 -14.798 1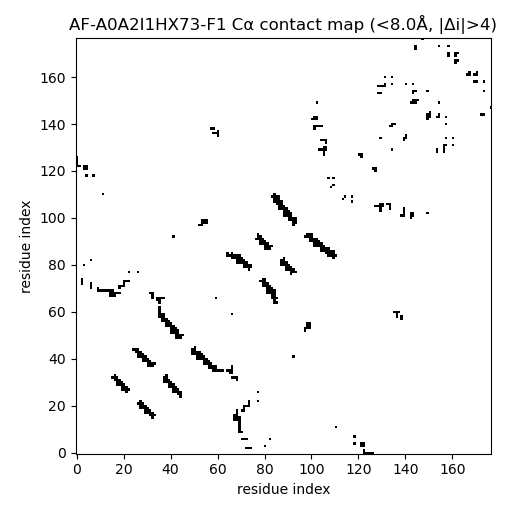.00 91.75 151 LEU A N 1
ATOM 1261 C CA . LEU A 1 151 ? -2.655 2.766 -16.071 1.00 91.75 151 LEU A CA 1
ATOM 1262 C C . LEU A 1 151 ? -2.324 4.038 -16.863 1.00 91.75 151 LEU A C 1
ATOM 1264 O O . LEU A 1 151 ? -1.236 4.149 -17.412 1.00 91.75 151 LEU A O 1
ATOM 1268 N N . LEU A 1 152 ? -3.211 5.037 -16.869 1.00 93.25 152 LEU A N 1
ATOM 1269 C CA . LEU A 1 152 ? -2.922 6.336 -17.489 1.00 93.25 152 LEU A CA 1
ATOM 1270 C C . LEU A 1 152 ? -1.767 7.072 -16.796 1.00 93.25 152 LEU A C 1
ATOM 1272 O O . LEU A 1 152 ? -1.006 7.771 -17.457 1.00 93.25 152 LEU A O 1
ATOM 1276 N N . LYS A 1 153 ? -1.639 6.928 -15.473 1.00 93.75 153 LYS A N 1
ATOM 1277 C CA . LYS A 1 153 ? -0.593 7.598 -14.687 1.00 93.75 153 LYS A CA 1
ATOM 1278 C C . LYS A 1 153 ? 0.751 6.876 -14.704 1.00 93.75 153 LYS A C 1
ATOM 1280 O O . LYS A 1 153 ? 1.773 7.546 -14.653 1.00 93.75 153 LYS A O 1
ATOM 1285 N N . TYR A 1 154 ? 0.740 5.543 -14.706 1.00 95.31 154 TYR A N 1
ATOM 1286 C CA . TYR A 1 154 ? 1.915 4.703 -14.439 1.00 95.31 154 TYR A CA 1
ATOM 1287 C C . TYR A 1 154 ? 2.169 3.643 -15.522 1.00 95.31 154 TYR A C 1
ATOM 1289 O O . TYR A 1 154 ? 2.996 2.747 -15.346 1.00 95.31 154 TYR A O 1
ATOM 1297 N N . GLY A 1 155 ? 1.410 3.674 -16.621 1.00 94.31 155 GLY A N 1
ATOM 1298 C CA . GLY A 1 155 ? 1.445 2.643 -17.658 1.00 94.31 155 GLY A CA 1
ATOM 1299 C C . GLY A 1 155 ? 2.779 2.572 -18.386 1.00 94.31 155 GLY A C 1
ATOM 1300 O O . GLY A 1 155 ? 3.216 1.479 -18.737 1.00 94.31 155 GLY A O 1
ATOM 1301 N N . VAL A 1 156 ? 3.466 3.705 -18.548 1.00 95.50 156 VAL A N 1
ATOM 1302 C CA . VAL A 1 156 ? 4.799 3.752 -19.166 1.00 95.50 156 V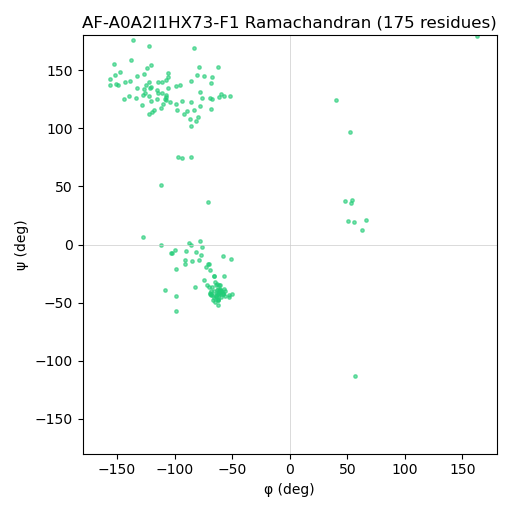AL A CA 1
ATOM 1303 C C . VAL A 1 156 ? 5.822 3.028 -18.289 1.00 95.50 156 VAL A C 1
ATOM 1305 O O . VAL A 1 156 ? 6.589 2.198 -18.785 1.00 95.50 156 VAL A O 1
ATOM 1308 N N . GLU A 1 157 ? 5.817 3.278 -16.980 1.00 97.06 157 GLU A N 1
ATOM 1309 C CA . GLU A 1 157 ? 6.724 2.632 -16.031 1.00 97.06 157 GLU A CA 1
ATOM 1310 C C . GLU A 1 157 ? 6.399 1.141 -15.883 1.00 97.06 157 GLU A C 1
ATOM 1312 O O . GLU A 1 157 ? 7.314 0.312 -15.860 1.00 97.06 157 GLU A O 1
ATOM 1317 N N . LEU A 1 158 ? 5.108 0.790 -15.850 1.00 96.62 158 LEU A N 1
ATOM 1318 C CA . LEU A 1 158 ? 4.645 -0.595 -15.789 1.00 96.62 158 LEU A CA 1
ATOM 1319 C C . LEU A 1 158 ? 5.045 -1.382 -17.046 1.00 96.62 158 LEU A C 1
ATOM 1321 O O . LEU A 1 158 ? 5.552 -2.498 -16.928 1.00 96.62 158 LEU A O 1
ATOM 1325 N N . LEU A 1 159 ? 4.870 -0.803 -18.238 1.00 96.75 159 LEU A N 1
ATOM 1326 C CA . LEU A 1 159 ? 5.287 -1.415 -19.502 1.00 96.75 159 LEU A CA 1
ATOM 1327 C C . LEU A 1 159 ? 6.811 -1.566 -19.561 1.00 96.75 159 LEU A C 1
ATOM 1329 O O . LEU A 1 159 ? 7.318 -2.627 -19.920 1.00 96.75 159 LEU A O 1
ATOM 1333 N N . THR A 1 160 ? 7.548 -0.538 -19.135 1.00 97.06 160 THR A N 1
ATOM 1334 C CA . THR A 1 160 ? 9.015 -0.586 -19.051 1.00 97.06 160 THR A CA 1
ATOM 1335 C C . THR A 1 160 ? 9.481 -1.721 -18.140 1.00 97.06 160 THR A C 1
ATOM 1337 O O . THR A 1 160 ? 10.421 -2.442 -18.478 1.00 97.06 160 THR A O 1
ATOM 1340 N N . PHE A 1 161 ? 8.827 -1.909 -16.992 1.00 96.94 161 PHE A N 1
ATOM 1341 C CA . PHE A 1 161 ? 9.079 -3.046 -16.110 1.00 96.94 161 PHE A CA 1
ATOM 1342 C C . PHE A 1 161 ? 8.752 -4.378 -16.794 1.00 96.94 161 PHE A C 1
ATOM 1344 O O . PHE A 1 161 ? 9.583 -5.282 -16.772 1.00 96.94 161 PHE A O 1
ATOM 1351 N N . ALA A 1 162 ? 7.585 -4.496 -17.430 1.00 97.00 162 ALA A N 1
ATOM 1352 C CA . ALA A 1 162 ? 7.154 -5.727 -18.088 1.00 97.00 162 ALA A CA 1
ATOM 1353 C C . ALA A 1 162 ? 8.129 -6.170 -19.194 1.00 97.00 162 ALA A C 1
ATOM 1355 O O . ALA A 1 162 ? 8.456 -7.353 -19.275 1.00 97.00 162 ALA A O 1
ATOM 1356 N N . ILE A 1 163 ? 8.650 -5.221 -19.980 1.00 96.94 163 ILE A N 1
ATOM 1357 C CA . ILE A 1 163 ? 9.672 -5.467 -21.008 1.00 96.94 163 ILE A CA 1
ATOM 1358 C C . ILE A 1 163 ? 10.982 -5.943 -20.373 1.00 96.94 163 ILE A C 1
ATOM 1360 O O . ILE A 1 163 ? 11.526 -6.959 -20.798 1.00 96.94 163 ILE A O 1
ATOM 1364 N N . LYS A 1 164 ? 11.476 -5.244 -19.340 1.00 96.81 164 LYS A N 1
ATOM 1365 C CA . LYS A 1 164 ? 12.726 -5.608 -18.645 1.00 96.81 164 LYS A CA 1
ATOM 1366 C C . LYS A 1 164 ? 12.668 -6.989 -17.993 1.00 96.81 164 LYS A C 1
ATOM 1368 O O . LYS A 1 164 ? 13.671 -7.687 -17.964 1.00 96.81 164 LYS A O 1
ATOM 1373 N N . GLU A 1 165 ? 11.502 -7.371 -17.481 1.00 96.25 165 GLU A N 1
ATOM 1374 C CA . GLU A 1 165 ? 11.268 -8.675 -16.854 1.00 96.25 165 GLU A CA 1
ATOM 1375 C C . GLU A 1 165 ? 10.848 -9.766 -17.850 1.00 96.25 165 GLU A C 1
ATOM 1377 O O . GLU A 1 165 ? 10.547 -10.881 -17.429 1.00 96.25 165 GLU A O 1
ATOM 1382 N N . HIS A 1 166 ? 10.767 -9.456 -19.150 1.00 96.25 166 HIS A N 1
ATOM 1383 C CA . HIS A 1 166 ? 10.278 -10.368 -20.189 1.00 96.25 166 HIS A CA 1
ATOM 1384 C C . HIS A 1 166 ? 8.889 -10.976 -19.882 1.00 96.25 166 HIS A C 1
ATOM 1386 O O . HIS A 1 166 ? 8.598 -12.123 -20.224 1.00 96.25 166 HIS A O 1
ATOM 1392 N N . LYS A 1 167 ? 7.997 -10.203 -19.248 1.00 95.88 167 LYS A N 1
ATOM 1393 C CA . LYS A 1 167 ? 6.639 -10.632 -18.869 1.00 95.88 167 LYS A CA 1
ATOM 1394 C C . LYS A 1 167 ? 5.653 -10.425 -20.019 1.00 95.88 167 LYS A C 1
ATOM 1396 O O . LYS A 1 167 ? 4.849 -9.495 -19.978 1.00 95.88 167 LYS A O 1
ATOM 1401 N N . LEU A 1 168 ? 5.706 -11.297 -21.027 1.00 95.38 168 LEU A N 1
ATOM 1402 C CA . LEU A 1 168 ? 4.880 -11.205 -22.243 1.00 95.38 168 LEU A CA 1
ATOM 1403 C C . LEU A 1 168 ? 3.378 -11.072 -21.948 1.00 95.38 168 LEU A C 1
ATOM 1405 O O . LEU A 1 168 ? 2.734 -10.178 -22.483 1.00 95.38 168 LEU A O 1
ATOM 1409 N N . GLU A 1 169 ? 2.840 -11.870 -21.022 1.00 94.75 169 GLU A N 1
ATOM 1410 C CA . GLU A 1 169 ? 1.420 -11.790 -20.638 1.00 94.75 169 GLU A CA 1
ATOM 1411 C C . GLU A 1 169 ? 1.035 -10.415 -20.073 1.00 94.75 169 GLU A C 1
ATOM 1413 O O . GLU A 1 169 ? -0.037 -9.892 -20.364 1.00 94.75 169 GLU A O 1
ATOM 1418 N N . LEU A 1 170 ? 1.919 -9.799 -19.282 1.00 95.12 170 LEU A N 1
ATOM 1419 C CA . LEU A 1 170 ? 1.674 -8.471 -18.722 1.00 95.12 170 LEU A CA 1
ATOM 1420 C C . LEU A 1 170 ? 1.727 -7.391 -19.807 1.00 95.12 170 LEU A C 1
ATOM 1422 O O . LEU A 1 170 ? 0.958 -6.437 -19.743 1.00 95.12 170 LEU A O 1
ATOM 1426 N N . ILE A 1 171 ? 2.615 -7.538 -20.793 1.00 95.75 171 ILE A N 1
ATOM 1427 C CA . ILE A 1 171 ? 2.677 -6.642 -21.953 1.00 95.75 171 ILE A CA 1
ATOM 1428 C C . ILE A 1 171 ? 1.359 -6.730 -22.728 1.00 95.75 171 ILE A C 1
ATOM 1430 O O . ILE A 1 171 ? 0.709 -5.706 -22.937 1.00 95.75 171 ILE A O 1
ATOM 1434 N N . ASP A 1 172 ? 0.923 -7.941 -23.074 1.00 94.69 172 ASP A N 1
ATOM 1435 C CA . ASP A 1 172 ? -0.333 -8.169 -23.791 1.00 94.69 172 ASP A CA 1
ATOM 1436 C C . ASP A 1 172 ? -1.542 -7.612 -23.031 1.00 94.69 172 ASP A C 1
ATOM 1438 O O . ASP A 1 172 ? -2.414 -6.977 -23.626 1.00 94.69 172 ASP A O 1
ATOM 1442 N N . ASP A 1 173 ? -1.595 -7.816 -21.713 1.00 93.19 173 ASP A N 1
ATOM 1443 C CA . ASP A 1 173 ? -2.651 -7.278 -20.855 1.00 93.19 173 ASP A CA 1
ATOM 1444 C C . ASP A 1 173 ? -2.712 -5.747 -20.899 1.00 93.19 173 ASP A C 1
ATOM 1446 O O . ASP A 1 173 ? -3.807 -5.189 -20.908 1.00 93.19 173 ASP A O 1
ATOM 1450 N N . ILE A 1 174 ? -1.560 -5.067 -20.924 1.00 93.00 174 ILE A N 1
ATOM 1451 C CA . ILE A 1 174 ? -1.487 -3.600 -20.987 1.00 93.00 174 ILE A CA 1
ATOM 1452 C C . ILE A 1 174 ? -2.001 -3.091 -22.337 1.00 93.00 174 ILE A C 1
ATOM 1454 O O . ILE A 1 174 ? -2.777 -2.140 -22.361 1.00 93.00 174 ILE A O 1
ATOM 1458 N N . TYR A 1 175 ? -1.620 -3.729 -23.448 1.00 89.56 175 TYR A N 1
ATOM 1459 C CA . TYR A 1 175 ? -2.051 -3.320 -24.793 1.00 89.56 175 TYR A CA 1
ATOM 1460 C C . TYR A 1 175 ? -3.541 -3.571 -25.073 1.00 89.56 175 TYR A C 1
ATOM 1462 O O . TYR A 1 175 ? -4.108 -2.939 -25.961 1.00 89.56 175 TYR A O 1
ATOM 1470 N N . LYS A 1 176 ? -4.185 -4.484 -24.336 1.00 90.12 176 LYS A N 1
ATOM 1471 C CA . LYS A 1 176 ? -5.618 -4.801 -24.483 1.00 90.12 176 LYS A CA 1
ATOM 1472 C C . LYS A 1 176 ? -6.561 -3.827 -23.755 1.00 90.12 176 LYS A C 1
ATOM 1474 O O . LYS A 1 176 ? -7.775 -3.994 -23.873 1.00 90.12 176 LYS A O 1
ATOM 1479 N N . LYS A 1 177 ? -6.045 -2.885 -22.958 1.00 83.94 177 LYS A N 1
ATOM 1480 C CA . LYS A 1 177 ? -6.834 -1.947 -22.132 1.00 83.94 177 LYS A CA 1
ATOM 1481 C C . LYS A 1 177 ? -7.101 -0.621 -22.835 1.00 83.94 177 LYS A C 1
ATOM 1483 O O . LYS A 1 177 ? -8.188 -0.058 -22.564 1.00 83.94 177 LYS A O 1
#

Sequence (177 aa):
MDTVSTLFQQNIYGHKKKLTESIENLIKWKIYDDHHKIRLQVFKKINTEWKLISTRIENQPYGSYNGDLIASSLFNNNDIVILTSFGILIYTFSENNKSISLNYFYFMYVNYYNFSHYKEIFSKSTLPLPNYSSFKLNGWVLDAKNNKSSLLKYGVELLTFAIKEHKLELIDDIYKK

Organism: NCBI:txid588596

Secondary structure (DSSP, 8-state):
-HHHHHHTTS-TT--BSEEEEEETTTEEEEEEE-SSEEEEEEEEEETTEEEEEEEEEEE-S-TTS---EEEEEEETTTEEEEEETTEEEEEEEETTTTEEEEEEEEE----TTTHHHHHHHTTSSSPPPPPGGGGG-HHHHHHHHH-HHHHHHHHHHHHHHHHHTT-HHHHHHHHT-

Solvent-accessible surface area (backbone atoms only — not comparable to full-atom values): 9860 Å² total; per-residue (Å²): 98,67,71,64,32,54,52,66,71,53,67,75,87,52,65,32,60,62,51,75,48,69,51,96,80,44,41,34,41,38,38,34,43,62,80,45,23,43,37,39,35,38,28,37,52,56,92,93,44,76,41,83,62,33,75,43,76,46,70,54,74,57,85,89,50,70,52,36,29,49,43,70,48,75,53,75,86,67,21,37,40,36,38,34,34,54,23,44,38,32,35,36,50,40,79,90,77,46,41,73,42,55,74,46,50,37,55,40,75,58,44,88,88,45,40,67,59,51,41,57,54,46,62,42,93,55,82,76,77,52,46,72,70,28,60,62,30,60,70,45,45,54,37,32,72,73,31,70,69,40,30,74,75,43,37,69,53,51,46,53,39,25,60,75,68,66,35,60,69,59,45,54,57,60,76,74,109